Protein AF-A0A2V2VWW9-F1 (afdb_monomer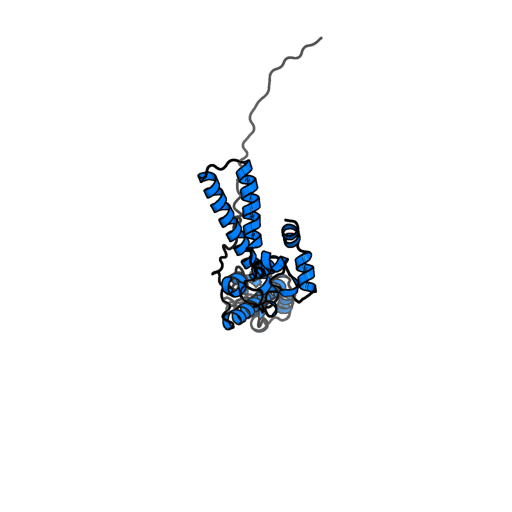_lite)

Radius of gyration: 29.33 Å; chains: 1; bounding box: 92×43×73 Å

Secondary structure (DSSP, 8-state):
------------PPP---------------------TT-BHHHHHHTT-HHHHH-BHHHHHHHHSTTTT--GGGTT-BHHHHHH-HHHH---HHHHHHHHHSHHHHHHHHHHHHHHHHHHHHHHHHHTT--BHHHHHT-SGGGGS-HHHHHHHHHHHHHHHHHHHHHHHHHHHHHHHHTT--HHHHHHHHHHHHHHHHHTSBHHHHHHHHSTTTT--GGGTT-BHHHHHH-HHHH---HHHHHHHHHSHHHHHHHT-

Organism: Trypanosoma cruzi (NCBI:txid5693)

Structure (mmCIF, N/CA/C/O backbone):
data_AF-A0A2V2VWW9-F1
#
_entry.id   AF-A0A2V2VWW9-F1
#
loop_
_atom_site.group_PDB
_atom_site.id
_atom_site.type_symbol
_atom_site.label_atom_id
_atom_site.label_alt_id
_atom_site.label_comp_id
_atom_site.label_asym_id
_atom_site.label_entity_id
_atom_site.label_seq_id
_atom_site.pdbx_PDB_ins_code
_atom_site.Cartn_x
_atom_site.Cartn_y
_atom_site.Cartn_z
_atom_site.occupancy
_atom_site.B_iso_or_equiv
_atom_site.auth_seq_id
_atom_site.auth_comp_id
_atom_site.auth_asym_id
_atom_site.auth_atom_id
_atom_site.pdbx_PDB_model_num
ATOM 1 N N . MET A 1 1 ? 70.673 31.352 38.401 1.00 38.34 1 MET A N 1
ATOM 2 C CA . MET A 1 1 ? 71.051 30.000 38.866 1.00 38.34 1 MET A CA 1
ATOM 3 C C . MET A 1 1 ? 69.748 29.331 39.300 1.00 38.34 1 MET A C 1
ATOM 5 O O . MET A 1 1 ? 69.171 29.788 40.270 1.00 38.34 1 MET A O 1
ATOM 9 N N . LEU A 1 2 ? 69.039 28.557 38.463 1.00 34.66 2 LEU A N 1
ATOM 10 C CA . LEU A 1 2 ? 69.268 27.127 38.158 1.00 34.66 2 LEU A CA 1
ATOM 11 C C . LEU A 1 2 ? 69.692 26.362 39.438 1.00 34.66 2 LEU A C 1
ATOM 13 O O . LEU A 1 2 ? 70.659 26.765 40.066 1.00 34.66 2 LEU A O 1
ATOM 17 N N . HIS A 1 3 ? 69.014 25.311 39.916 1.00 32.72 3 HIS A N 1
ATOM 18 C CA . HIS A 1 3 ? 68.559 24.139 39.167 1.00 32.72 3 HIS A CA 1
ATOM 19 C C . HIS A 1 3 ? 67.335 23.428 39.792 1.00 32.72 3 HIS A C 1
ATOM 21 O O . HIS A 1 3 ? 67.245 23.227 40.999 1.00 32.72 3 HIS A O 1
ATOM 27 N N . ARG A 1 4 ? 66.435 22.992 38.899 1.00 33.03 4 ARG A N 1
ATOM 28 C CA . ARG A 1 4 ? 65.502 21.854 39.025 1.00 33.03 4 ARG A CA 1
ATOM 29 C C . ARG A 1 4 ? 66.279 20.530 39.012 1.00 33.03 4 ARG A C 1
ATOM 31 O O . ARG A 1 4 ? 67.273 20.471 38.296 1.00 33.03 4 ARG A O 1
ATOM 38 N N . THR A 1 5 ? 65.743 19.491 39.668 1.00 33.94 5 THR A N 1
ATOM 39 C CA . THR A 1 5 ? 65.631 18.048 39.279 1.00 33.94 5 THR A CA 1
ATOM 40 C C . THR A 1 5 ? 65.178 17.295 40.550 1.00 33.94 5 THR A C 1
ATOM 42 O O . THR A 1 5 ? 65.807 17.479 41.579 1.00 33.94 5 THR A O 1
ATOM 45 N N . GLY A 1 6 ? 64.116 16.491 40.668 1.00 32.88 6 GLY A N 1
ATOM 46 C CA . GLY A 1 6 ? 63.137 15.924 39.741 1.00 32.88 6 GLY A CA 1
ATOM 47 C C . GLY A 1 6 ? 63.072 14.398 39.921 1.00 32.88 6 GLY A C 1
ATOM 48 O O . GLY A 1 6 ? 63.969 13.758 39.407 1.00 32.88 6 GLY A O 1
ATOM 49 N N . VAL A 1 7 ? 62.048 13.839 40.595 1.00 32.25 7 VAL A N 1
ATOM 50 C CA . VAL A 1 7 ? 61.549 12.431 40.499 1.00 32.25 7 VAL A CA 1
ATOM 51 C C . VAL A 1 7 ? 60.109 12.419 41.067 1.00 32.25 7 VAL A C 1
ATOM 53 O O . VAL A 1 7 ? 59.923 12.723 42.238 1.00 32.25 7 VAL A O 1
ATOM 56 N N . VAL A 1 8 ? 59.055 12.469 40.240 1.00 33.38 8 VAL A N 1
ATOM 57 C CA . VAL A 1 8 ? 58.260 11.380 39.609 1.00 33.38 8 VAL A CA 1
ATOM 58 C C . VAL A 1 8 ? 57.305 10.643 40.569 1.00 33.38 8 VAL A C 1
ATOM 60 O O . VAL A 1 8 ? 57.704 9.973 41.511 1.00 33.38 8 VAL A O 1
ATOM 63 N N . MET A 1 9 ? 56.014 10.804 40.257 1.00 34.56 9 MET A N 1
ATOM 64 C CA . MET A 1 9 ? 54.804 10.317 40.926 1.00 34.56 9 MET A CA 1
ATOM 65 C C . MET A 1 9 ? 54.439 8.873 40.553 1.00 34.56 9 MET A C 1
ATOM 67 O O . MET A 1 9 ? 54.514 8.524 39.378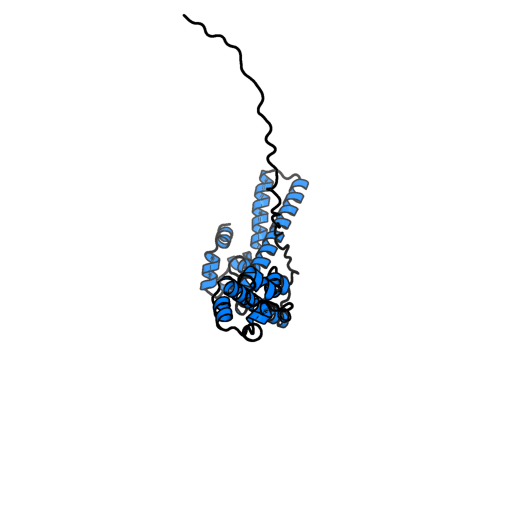 1.00 34.56 9 MET A O 1
ATOM 71 N N . ALA A 1 10 ? 53.878 8.124 41.511 1.00 38.84 10 ALA A N 1
ATOM 72 C CA . ALA A 1 10 ? 52.566 7.455 41.395 1.00 38.84 10 ALA A CA 1
ATOM 73 C C . ALA A 1 10 ? 52.150 6.827 42.744 1.00 38.84 10 ALA A C 1
ATOM 75 O O . ALA A 1 10 ? 52.973 6.186 43.397 1.00 38.84 10 ALA A O 1
ATOM 76 N N . PRO A 1 11 ? 50.859 6.915 43.127 1.00 33.72 11 PRO A N 1
ATOM 77 C CA . PRO A 1 11 ? 50.153 5.656 43.375 1.00 33.72 11 PRO A CA 1
ATOM 78 C C . PRO A 1 11 ? 48.697 5.608 42.864 1.00 33.72 11 PRO A C 1
ATOM 80 O O . PRO A 1 11 ? 47.890 6.502 43.091 1.00 33.72 11 PRO A O 1
ATOM 83 N N . ARG A 1 12 ? 48.407 4.483 42.192 1.00 36.50 12 ARG A N 1
ATOM 84 C CA . ARG A 1 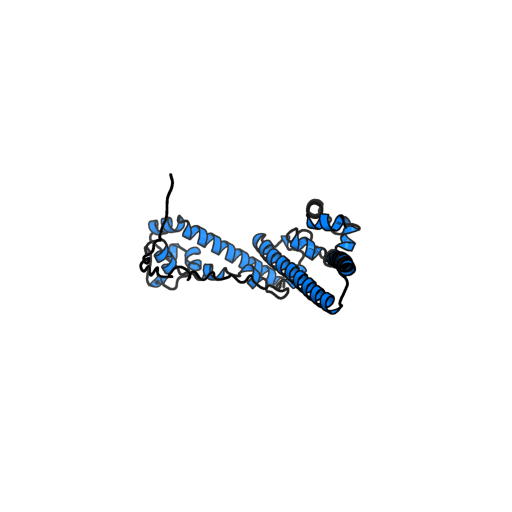12 ? 47.193 3.636 42.202 1.00 36.50 12 ARG A CA 1
ATOM 85 C C . ARG A 1 12 ? 45.815 4.317 42.320 1.00 36.50 12 ARG A C 1
ATOM 87 O O . ARG A 1 12 ? 45.344 4.628 43.408 1.00 36.50 12 ARG A O 1
ATOM 94 N N . ARG A 1 13 ? 45.116 4.390 41.176 1.00 33.81 13 ARG A N 1
ATOM 95 C CA . ARG A 1 13 ? 43.659 4.593 41.078 1.00 33.81 13 ARG A CA 1
ATOM 96 C C . ARG A 1 13 ? 42.909 3.362 41.590 1.00 33.81 13 ARG A C 1
ATOM 98 O O . ARG A 1 13 ? 43.228 2.238 41.209 1.00 33.81 13 ARG A O 1
ATOM 105 N N . GLY A 1 14 ? 41.930 3.628 42.448 1.00 33.31 14 GLY A N 1
ATOM 106 C CA . GLY A 1 14 ? 41.013 2.658 43.025 1.00 33.31 14 GLY A CA 1
ATOM 107 C C . GLY A 1 14 ? 39.952 2.147 42.052 1.00 33.31 14 GLY A C 1
ATOM 108 O O . GLY A 1 14 ? 39.697 2.730 40.998 1.00 33.31 14 GLY A O 1
ATOM 109 N N . SER A 1 15 ? 39.379 1.029 42.488 1.00 43.03 15 SER A N 1
ATOM 110 C CA . SER A 1 15 ? 38.288 0.252 41.912 1.00 43.03 15 SER A CA 1
ATOM 111 C C . SER A 1 15 ? 37.063 1.096 41.553 1.00 43.03 15 SER A C 1
ATOM 113 O O . SER A 1 15 ? 36.637 1.957 42.323 1.00 43.03 15 SER A O 1
ATOM 115 N N . GLY A 1 16 ? 36.494 0.804 40.389 1.00 33.97 16 GLY A N 1
ATOM 116 C CA . GLY A 1 16 ? 35.214 1.315 39.929 1.00 33.97 16 GLY A CA 1
ATOM 117 C C . GLY A 1 16 ? 34.526 0.226 39.122 1.00 33.97 16 GLY A C 1
ATOM 118 O O . GLY A 1 16 ? 34.582 0.251 37.897 1.00 33.97 16 GLY A O 1
ATOM 119 N N . ASP A 1 17 ? 33.905 -0.728 39.817 1.00 42.91 17 ASP A N 1
ATOM 120 C CA . ASP A 1 17 ? 32.961 -1.682 39.230 1.00 42.91 17 ASP A CA 1
ATOM 121 C C . ASP A 1 17 ? 31.685 -0.928 38.825 1.00 42.91 17 ASP A C 1
ATOM 123 O O . ASP A 1 17 ? 30.676 -0.889 39.530 1.00 42.91 17 ASP A O 1
ATOM 127 N N . GLY A 1 18 ? 31.758 -0.258 37.676 1.00 36.06 18 GLY A N 1
ATOM 128 C CA . GLY A 1 18 ? 30.603 0.255 36.957 1.00 36.06 18 GLY A CA 1
ATOM 129 C C . GLY A 1 18 ? 29.949 -0.900 36.216 1.00 36.06 18 GLY A C 1
ATOM 130 O O . GLY A 1 18 ? 30.456 -1.346 35.194 1.00 36.06 18 GLY A O 1
ATOM 131 N N . SER A 1 19 ? 28.843 -1.400 36.760 1.00 44.91 19 SER A N 1
ATOM 132 C CA . SER A 1 19 ? 28.005 -2.421 36.132 1.00 44.91 19 SER A CA 1
ATOM 133 C C . SER A 1 19 ? 27.630 -2.031 34.697 1.00 44.91 19 SER A C 1
ATOM 135 O O . SER A 1 19 ? 26.857 -1.096 34.482 1.00 44.91 19 SER A O 1
ATOM 137 N N . ASP A 1 20 ? 28.129 -2.799 33.726 1.00 38.69 20 ASP A N 1
ATOM 138 C CA . ASP A 1 20 ? 27.683 -2.816 32.331 1.00 38.69 20 ASP A CA 1
ATOM 139 C C . ASP A 1 20 ? 26.248 -3.368 32.248 1.00 38.69 20 ASP A C 1
ATOM 141 O O . ASP A 1 20 ? 25.993 -4.521 31.899 1.00 38.69 20 ASP A O 1
ATOM 145 N N . ALA A 1 21 ? 25.275 -2.532 32.605 1.00 35.66 21 ALA A N 1
ATOM 146 C CA . ALA A 1 21 ? 23.846 -2.843 32.551 1.00 35.66 21 ALA A CA 1
ATOM 147 C C . ALA A 1 21 ? 23.097 -1.962 31.533 1.00 35.66 21 ALA A C 1
ATOM 149 O O . ALA A 1 21 ? 21.908 -1.695 31.692 1.00 35.66 21 ALA A O 1
ATOM 150 N N . ALA A 1 22 ? 23.778 -1.497 30.480 1.00 36.72 22 ALA A N 1
ATOM 151 C CA . ALA A 1 22 ? 23.228 -0.525 29.531 1.00 36.72 22 ALA A CA 1
ATOM 152 C C . ALA A 1 22 ? 23.359 -0.913 28.045 1.00 36.72 22 ALA A C 1
ATOM 154 O O . ALA A 1 22 ? 23.390 -0.031 27.194 1.00 36.72 22 ALA A O 1
ATOM 155 N N . THR A 1 23 ? 23.362 -2.207 27.695 1.00 37.47 23 THR A N 1
ATOM 156 C CA . THR A 1 23 ? 23.385 -2.615 26.267 1.00 37.47 23 THR A CA 1
ATOM 157 C C . THR A 1 23 ? 22.488 -3.815 25.949 1.00 37.47 23 THR A C 1
ATOM 159 O O . THR A 1 23 ? 22.824 -4.672 25.140 1.00 37.47 23 THR A O 1
ATOM 162 N N . ARG A 1 24 ? 21.305 -3.892 26.576 1.00 36.00 24 ARG A N 1
ATOM 163 C CA . ARG A 1 24 ? 20.254 -4.868 26.214 1.00 36.00 24 ARG A CA 1
ATOM 164 C C . ARG A 1 24 ? 18.948 -4.223 25.745 1.00 36.00 24 ARG A C 1
ATOM 166 O O . ARG A 1 24 ? 17.878 -4.795 25.919 1.00 36.00 24 ARG A O 1
ATOM 173 N N . ARG A 1 25 ? 19.009 -3.060 25.089 1.00 38.06 25 ARG A N 1
ATOM 174 C CA . ARG A 1 25 ? 17.978 -2.744 24.089 1.00 38.06 25 ARG A CA 1
ATOM 175 C C . ARG A 1 25 ? 18.407 -3.430 22.812 1.00 38.06 25 ARG A C 1
ATOM 177 O O . ARG A 1 25 ? 19.179 -2.873 22.041 1.00 38.06 25 ARG A O 1
ATOM 184 N N . GLY A 1 26 ? 17.944 -4.667 22.648 1.00 37.09 26 GLY A N 1
ATOM 185 C CA . GLY A 1 26 ? 17.906 -5.298 21.343 1.00 37.09 26 GLY A CA 1
ATOM 186 C C . GLY A 1 26 ? 17.177 -4.341 20.415 1.00 37.09 26 GLY A C 1
ATOM 187 O O . GLY A 1 26 ? 15.961 -4.187 20.496 1.00 37.09 26 GLY A O 1
ATOM 188 N N . VAL A 1 27 ? 17.948 -3.633 19.596 1.00 41.12 27 VAL A N 1
ATOM 189 C CA . VAL A 1 27 ? 17.457 -3.118 18.334 1.00 41.12 27 VAL A CA 1
ATOM 190 C C . VAL A 1 27 ? 17.006 -4.376 17.617 1.00 41.12 27 VAL A C 1
ATOM 192 O O . VAL A 1 27 ? 17.824 -5.174 17.165 1.00 41.12 27 VAL A O 1
ATOM 195 N N . GLU A 1 28 ? 15.700 -4.618 17.637 1.00 37.09 28 GLU A N 1
ATOM 196 C CA . GLU A 1 28 ? 15.047 -5.462 16.657 1.00 37.09 28 GLU A CA 1
ATOM 197 C C . GLU A 1 28 ? 15.379 -4.784 15.327 1.00 37.09 28 GLU A C 1
ATOM 199 O O . GLU A 1 28 ? 14.702 -3.848 14.899 1.00 37.09 28 GLU A O 1
ATOM 204 N N . GLU A 1 29 ? 16.538 -5.149 14.762 1.00 37.78 29 GLU A N 1
ATOM 205 C CA . GLU A 1 29 ? 16.905 -4.854 13.391 1.00 37.78 29 GLU A CA 1
ATOM 206 C C . GLU A 1 29 ? 15.719 -5.355 12.592 1.00 37.78 29 GLU A C 1
ATOM 208 O O . GLU A 1 29 ? 15.530 -6.557 12.388 1.00 37.78 29 GLU A O 1
ATOM 213 N N . THR A 1 30 ? 14.852 -4.420 12.226 1.00 44.03 30 THR A N 1
ATOM 214 C CA . THR A 1 30 ? 13.709 -4.657 11.371 1.00 44.03 30 THR A CA 1
ATOM 215 C C . THR A 1 30 ? 14.331 -4.972 10.028 1.00 44.03 30 THR A C 1
ATOM 217 O O . THR A 1 30 ? 14.537 -4.085 9.203 1.00 44.03 30 THR A O 1
ATOM 220 N N . ARG A 1 31 ? 14.733 -6.238 9.843 1.00 55.44 31 ARG A N 1
ATOM 221 C CA . ARG A 1 31 ? 15.208 -6.769 8.572 1.00 55.44 31 ARG A CA 1
ATOM 222 C C . ARG A 1 31 ? 14.182 -6.312 7.557 1.00 55.44 31 ARG A C 1
ATOM 224 O O . ARG A 1 31 ? 13.012 -6.709 7.639 1.00 55.44 31 ARG A O 1
ATOM 231 N N . GLN A 1 32 ? 14.594 -5.399 6.678 1.00 59.09 32 GLN A N 1
ATOM 232 C CA . GLN A 1 32 ? 13.687 -4.900 5.665 1.00 59.09 32 GLN A CA 1
ATOM 233 C C . GLN A 1 32 ? 13.111 -6.118 4.934 1.00 59.09 32 GLN A C 1
ATOM 235 O O . GLN A 1 32 ? 13.851 -7.070 4.666 1.00 59.09 32 GLN A O 1
ATOM 240 N N . PRO A 1 33 ? 11.790 -6.149 4.700 1.00 64.81 33 PRO A N 1
ATOM 241 C CA . PRO A 1 33 ? 11.173 -7.231 3.956 1.00 64.81 33 PRO A CA 1
ATOM 242 C C . PRO A 1 33 ? 11.960 -7.497 2.670 1.00 64.81 33 PRO A C 1
ATOM 244 O O . PRO A 1 33 ? 12.124 -6.590 1.857 1.00 64.81 33 PRO A O 1
ATOM 247 N N . GLN A 1 34 ? 12.416 -8.732 2.470 1.00 82.12 34 GLN A N 1
ATOM 248 C CA . GLN A 1 34 ? 12.945 -9.154 1.177 1.00 82.12 34 GLN A CA 1
ATOM 249 C C . GLN A 1 34 ? 11.768 -9.453 0.252 1.00 82.12 34 GLN A C 1
ATOM 251 O O . GLN A 1 34 ? 11.404 -10.607 0.037 1.00 82.12 34 GLN A O 1
ATOM 256 N N . TRP A 1 35 ? 11.132 -8.397 -0.250 1.00 91.81 35 TRP A N 1
ATOM 257 C CA . TRP A 1 35 ? 10.106 -8.548 -1.268 1.00 91.81 35 TRP A CA 1
ATOM 258 C C . TRP A 1 35 ? 10.728 -9.085 -2.563 1.00 91.81 35 TRP A C 1
ATOM 260 O O . TRP A 1 35 ? 11.846 -8.736 -2.944 1.00 91.81 35 TRP A O 1
ATOM 270 N N . THR A 1 36 ? 9.975 -9.932 -3.245 1.00 92.62 36 THR A N 1
ATOM 271 C CA . THR A 1 36 ? 10.197 -10.409 -4.614 1.00 92.62 36 THR A CA 1
ATOM 272 C C . THR A 1 36 ? 8.947 -10.157 -5.456 1.00 92.62 36 THR A C 1
ATOM 274 O O . THR A 1 36 ? 7.887 -9.855 -4.905 1.00 92.62 36 THR A O 1
ATOM 277 N N . LEU A 1 37 ? 9.022 -10.322 -6.778 1.00 91.69 37 LEU A N 1
ATOM 278 C CA . LEU A 1 37 ? 7.846 -10.198 -7.651 1.00 91.69 37 LEU A CA 1
ATOM 279 C C . LEU A 1 37 ? 6.713 -11.187 -7.304 1.00 91.69 37 LEU A C 1
ATOM 281 O O . LEU A 1 37 ? 5.556 -10.900 -7.590 1.00 91.69 37 LEU A O 1
ATOM 285 N N . GLU A 1 38 ? 7.022 -12.295 -6.631 1.00 94.31 38 GLU A N 1
ATOM 286 C CA . GLU A 1 38 ? 6.037 -13.287 -6.174 1.00 94.31 38 GLU A CA 1
ATOM 287 C C . GLU A 1 38 ? 5.444 -12.951 -4.792 1.00 94.31 38 GLU A C 1
ATOM 289 O O . GLU A 1 38 ? 4.597 -13.681 -4.281 1.00 94.31 38 GLU A O 1
ATOM 294 N N . SER A 1 39 ? 5.872 -11.848 -4.160 1.00 95.12 39 SER A N 1
ATOM 295 C CA . SER A 1 39 ? 5.309 -11.432 -2.867 1.00 95.12 39 SER A CA 1
ATOM 296 C C . SER A 1 39 ? 3.843 -11.095 -3.026 1.00 95.12 39 SER A C 1
ATOM 298 O O . SER A 1 39 ? 3.456 -10.382 -3.960 1.00 95.12 39 SER A O 1
ATOM 300 N N . ARG A 1 40 ? 3.042 -11.560 -2.074 1.00 95.88 40 ARG A N 1
ATOM 301 C CA . ARG A 1 40 ? 1.608 -11.336 -2.090 1.00 95.88 40 ARG A CA 1
ATOM 302 C C . ARG A 1 40 ? 1.265 -9.929 -1.611 1.00 95.88 40 ARG A C 1
ATOM 304 O O . ARG A 1 40 ? 1.881 -9.395 -0.689 1.00 95.88 40 ARG A O 1
ATOM 311 N N . LEU A 1 41 ? 0.259 -9.321 -2.230 1.00 95.44 41 LEU A N 1
ATOM 312 C CA . LEU A 1 41 ? -0.150 -7.954 -1.917 1.00 95.44 41 LEU A CA 1
ATOM 313 C C . LEU A 1 41 ? -0.801 -7.836 -0.535 1.00 95.44 41 LEU A C 1
ATOM 315 O O . LEU A 1 41 ? -0.656 -6.800 0.103 1.00 95.44 41 LEU A O 1
ATOM 319 N N . ASP A 1 42 ? -1.484 -8.877 -0.045 1.00 93.75 42 ASP A N 1
ATOM 320 C CA . ASP A 1 42 ? -1.998 -8.916 1.333 1.00 93.75 42 ASP A CA 1
ATOM 321 C C . ASP A 1 42 ? -0.860 -8.833 2.355 1.00 93.75 42 ASP A C 1
ATOM 323 O O . ASP A 1 42 ? -0.921 -8.021 3.276 1.00 93.75 42 ASP A O 1
ATOM 327 N N . GLU A 1 43 ? 0.218 -9.584 2.145 1.00 93.19 43 GLU A N 1
ATOM 328 C CA . GLU A 1 43 ? 1.413 -9.498 2.985 1.00 93.19 43 GLU A CA 1
ATOM 329 C C . GLU A 1 43 ? 2.063 -8.114 2.907 1.00 93.19 43 GLU A C 1
ATOM 331 O O . GLU A 1 43 ? 2.381 -7.531 3.941 1.00 93.19 43 GLU A O 1
ATOM 336 N N . VAL A 1 44 ? 2.223 -7.548 1.706 1.00 94.12 44 VAL A N 1
ATOM 337 C CA . VAL A 1 44 ? 2.815 -6.210 1.524 1.00 94.12 44 VAL A CA 1
ATOM 338 C C . VAL A 1 44 ? 2.013 -5.128 2.253 1.00 94.12 44 VAL A C 1
ATOM 340 O O . VAL A 1 44 ? 2.603 -4.286 2.930 1.00 94.12 44 VAL A O 1
ATOM 343 N N . LEU A 1 45 ? 0.684 -5.152 2.131 1.00 94.31 45 LEU A N 1
ATOM 344 C CA . LEU A 1 45 ? -0.206 -4.139 2.705 1.00 94.31 45 LEU A CA 1
ATOM 345 C C . LEU A 1 45 ? -0.374 -4.278 4.224 1.00 94.31 45 LEU A C 1
ATOM 347 O O . LEU A 1 45 ? -0.496 -3.279 4.937 1.00 94.31 45 LEU A O 1
ATOM 351 N N . LEU A 1 46 ? -0.402 -5.510 4.734 1.00 91.25 46 LEU A N 1
ATOM 352 C CA . LEU A 1 46 ? -0.734 -5.787 6.134 1.00 91.25 46 LEU A CA 1
ATOM 353 C C . LEU A 1 46 ? 0.500 -6.041 7.009 1.00 91.25 46 LEU A C 1
ATOM 355 O O . LEU A 1 46 ? 0.369 -6.169 8.232 1.00 91.25 46 LEU A O 1
ATOM 359 N N . LYS A 1 47 ? 1.706 -6.063 6.425 1.00 88.25 47 LYS A N 1
ATOM 360 C CA . LYS A 1 47 ? 2.945 -6.305 7.168 1.00 88.25 47 LYS A CA 1
ATOM 361 C C . LYS A 1 47 ? 3.097 -5.354 8.352 1.00 88.25 47 LYS A C 1
ATOM 363 O O . LYS A 1 47 ? 3.038 -4.133 8.222 1.00 88.25 47 LYS A O 1
ATOM 368 N N . GLY A 1 48 ? 3.350 -5.937 9.523 1.00 83.12 48 GLY A N 1
ATOM 369 C CA . GLY A 1 48 ? 3.577 -5.197 10.765 1.00 83.12 48 GLY A CA 1
ATOM 370 C C . GLY A 1 48 ? 2.316 -4.586 11.382 1.00 83.12 48 GLY A C 1
ATOM 371 O O . GLY A 1 48 ? 2.419 -3.945 12.426 1.00 83.12 48 GLY A O 1
ATOM 372 N N . LYS A 1 49 ? 1.130 -4.793 10.789 1.00 82.06 49 LYS A N 1
ATOM 373 C CA . LYS A 1 49 ? -0.144 -4.284 11.323 1.00 82.06 49 LYS A CA 1
ATOM 374 C C . LYS A 1 49 ? -0.890 -5.285 12.216 1.00 82.06 49 LYS A C 1
ATOM 376 O O . LYS A 1 49 ? -1.826 -4.894 12.901 1.00 82.06 49 LYS A O 1
ATOM 381 N N . GLU A 1 50 ? -0.423 -6.528 12.316 1.00 72.94 50 GLU A N 1
ATOM 382 C CA . GLU A 1 50 ? -1.007 -7.591 13.161 1.00 72.94 50 GLU A CA 1
ATOM 383 C C . GLU A 1 50 ? -1.082 -7.220 14.652 1.00 72.94 50 GLU A C 1
ATOM 385 O O . GLU A 1 50 ? -2.024 -7.584 15.353 1.00 72.94 50 GLU A O 1
ATOM 390 N N . ARG A 1 51 ? -0.111 -6.446 15.159 1.00 72.75 51 ARG A N 1
ATOM 391 C CA . ARG A 1 51 ? -0.117 -6.007 16.566 1.00 72.75 51 ARG A CA 1
ATOM 392 C C . ARG A 1 51 ? -1.270 -5.049 16.879 1.00 72.75 51 ARG A C 1
ATOM 394 O O . ARG A 1 51 ? -1.716 -5.008 18.020 1.00 72.75 51 ARG A O 1
ATOM 401 N N . ILE A 1 52 ? -1.761 -4.305 15.883 1.00 72.75 52 ILE A N 1
ATOM 402 C CA . ILE A 1 52 ? -2.873 -3.358 16.052 1.00 72.75 52 ILE A CA 1
ATOM 403 C C . ILE A 1 52 ? -4.170 -4.125 16.333 1.00 72.75 52 ILE A C 1
ATOM 405 O O . ILE A 1 52 ? -4.915 -3.762 17.237 1.00 72.75 52 ILE A O 1
ATOM 409 N N . THR A 1 53 ? -4.417 -5.219 15.608 1.00 69.75 53 THR A N 1
ATOM 410 C CA . THR A 1 53 ? -5.648 -6.013 15.750 1.00 69.75 53 THR A CA 1
ATOM 411 C C . THR A 1 53 ? -5.665 -6.911 16.984 1.00 69.75 53 THR A C 1
ATOM 413 O O . THR A 1 53 ? -6.743 -7.334 17.396 1.00 69.75 53 THR A O 1
ATOM 416 N N . ASN A 1 54 ? -4.496 -7.209 17.561 1.00 82.81 54 ASN A N 1
ATOM 417 C CA . ASN A 1 54 ? -4.342 -8.220 18.612 1.00 82.81 54 ASN A CA 1
ATOM 418 C C . ASN A 1 54 ? -4.187 -7.642 20.029 1.00 82.81 54 ASN A C 1
ATOM 420 O O . ASN A 1 54 ? -4.105 -8.411 20.984 1.00 82.81 54 ASN A O 1
ATOM 424 N N . MET A 1 55 ? -4.148 -6.315 20.193 1.00 89.44 55 MET A N 1
ATOM 425 C CA . MET A 1 55 ? -4.137 -5.687 21.520 1.00 89.44 55 MET A CA 1
ATOM 426 C C . MET A 1 55 ? -5.454 -5.975 22.252 1.00 89.44 55 MET A C 1
ATOM 428 O O . MET A 1 55 ? -6.519 -5.779 21.667 1.00 89.44 55 MET A O 1
ATOM 432 N N . ARG A 1 56 ? -5.404 -6.414 23.515 1.00 93.50 56 ARG A N 1
ATOM 433 C CA . ARG A 1 56 ? -6.604 -6.632 24.341 1.00 93.50 56 ARG A CA 1
ATOM 434 C C . ARG A 1 56 ? -7.089 -5.331 24.978 1.00 93.50 56 ARG A C 1
ATOM 436 O O . ARG A 1 56 ? -6.280 -4.468 25.321 1.00 93.50 56 ARG A O 1
ATOM 443 N N . LEU A 1 57 ? -8.401 -5.214 25.177 1.00 94.44 57 LEU A N 1
ATOM 444 C CA . LEU A 1 57 ? -9.025 -4.070 25.845 1.00 94.44 57 LEU A CA 1
ATOM 445 C C . LEU A 1 57 ? -8.480 -3.897 27.266 1.00 94.44 57 LEU A C 1
ATOM 447 O O . LEU A 1 57 ? -8.011 -2.818 27.620 1.00 94.44 57 LEU A O 1
ATOM 451 N N . ASN A 1 58 ? -8.460 -4.969 28.059 1.00 95.00 58 ASN A N 1
ATOM 452 C CA . ASN A 1 58 ? -7.963 -4.902 29.433 1.00 95.00 58 ASN A CA 1
ATOM 453 C C . ASN A 1 58 ? -6.479 -4.507 29.505 1.00 95.00 58 ASN A C 1
ATOM 455 O O . ASN A 1 58 ? -6.099 -3.745 30.393 1.00 95.00 58 ASN A O 1
ATOM 459 N N . ASP A 1 59 ? -5.650 -4.943 28.554 1.00 94.25 59 ASP A N 1
ATOM 460 C CA . ASP A 1 59 ? -4.247 -4.516 28.481 1.00 94.25 59 ASP A CA 1
ATOM 461 C C . ASP A 1 59 ? -4.146 -3.014 28.193 1.00 94.25 59 ASP A C 1
ATOM 463 O O . ASP A 1 59 ? -3.369 -2.301 28.827 1.00 94.25 59 ASP A O 1
ATOM 467 N N . PHE A 1 60 ? -4.960 -2.502 27.268 1.00 93.88 60 PHE A N 1
ATOM 468 C CA . PHE A 1 60 ? -5.035 -1.072 26.975 1.00 93.88 60 PHE A CA 1
ATOM 469 C C . PHE A 1 60 ? -5.467 -0.259 28.209 1.00 93.88 60 PHE A C 1
ATOM 471 O O . PHE A 1 60 ? -4.809 0.718 28.568 1.00 93.88 60 PHE A O 1
ATOM 478 N N . LEU A 1 61 ? -6.515 -0.686 28.915 1.00 95.19 61 LEU A N 1
ATOM 479 C CA . LEU A 1 61 ? -7.015 0.006 30.108 1.00 95.19 61 LEU A CA 1
ATOM 480 C C . LEU A 1 61 ? -5.999 0.002 31.259 1.00 95.19 61 LEU A C 1
ATOM 482 O O . LEU A 1 61 ? -5.809 1.023 31.920 1.00 95.19 61 LEU A O 1
ATOM 486 N N . ARG A 1 62 ? -5.287 -1.111 31.472 1.00 95.31 62 ARG A N 1
ATOM 487 C CA . ARG A 1 62 ? -4.197 -1.187 32.461 1.00 95.31 62 ARG A CA 1
ATOM 488 C C . ARG A 1 62 ? -3.041 -0.248 32.119 1.00 95.31 62 ARG A C 1
ATOM 490 O O . ARG A 1 62 ? -2.491 0.372 33.020 1.00 95.31 62 ARG A O 1
ATOM 497 N N . ASN A 1 63 ? -2.698 -0.127 30.838 1.00 94.50 63 ASN A N 1
ATOM 498 C CA . ASN A 1 63 ? -1.558 0.674 30.390 1.00 94.50 63 ASN A CA 1
ATOM 499 C C . ASN A 1 63 ? -1.839 2.184 30.332 1.00 94.50 63 ASN A C 1
ATOM 501 O O . ASN A 1 63 ? -0.916 2.968 30.533 1.00 94.50 63 ASN A O 1
ATOM 505 N N . TYR A 1 64 ? -3.074 2.597 30.028 1.00 94.31 64 TYR A N 1
ATOM 506 C CA . TYR A 1 64 ? -3.402 4.006 29.756 1.00 94.31 64 TYR A CA 1
ATOM 507 C C . TYR A 1 64 ? -4.414 4.627 30.727 1.00 94.31 64 TYR A C 1
ATOM 509 O O . TYR A 1 64 ? -4.561 5.847 30.744 1.00 94.31 64 TYR A O 1
ATOM 517 N N . PHE A 1 65 ? -5.114 3.818 31.528 1.00 95.00 65 PHE A N 1
ATOM 518 C CA . PHE A 1 65 ? -6.201 4.273 32.404 1.00 95.00 65 PHE A CA 1
ATOM 519 C C . PHE A 1 65 ? -6.091 3.736 33.836 1.00 95.00 65 PHE A C 1
ATOM 521 O O . PHE A 1 65 ? -7.091 3.718 34.553 1.00 95.00 65 PHE A O 1
ATOM 528 N N . ASP A 1 66 ? -4.900 3.309 34.262 1.00 94.12 66 ASP A N 1
ATOM 529 C CA . ASP A 1 66 ? -4.629 2.766 35.605 1.00 94.12 66 ASP A CA 1
ATOM 530 C C . ASP A 1 66 ? -5.517 1.560 35.965 1.00 94.12 66 ASP A C 1
ATOM 532 O O . ASP A 1 66 ? -5.824 1.305 37.128 1.00 94.12 66 ASP A O 1
ATOM 536 N N . GLY A 1 67 ? -5.982 0.826 34.951 1.00 92.25 67 GLY A N 1
ATOM 537 C CA . GLY A 1 67 ? -6.905 -0.291 35.123 1.00 92.25 67 GLY A CA 1
ATOM 538 C C . GLY A 1 67 ? -8.364 0.109 35.363 1.00 92.25 67 GLY A C 1
ATOM 539 O O . GLY A 1 67 ? -9.190 -0.769 35.604 1.00 92.25 67 GLY A O 1
ATOM 540 N N . ARG A 1 68 ? -8.724 1.397 35.269 1.00 92.62 68 ARG A N 1
ATOM 541 C CA . ARG A 1 68 ? -10.136 1.813 35.290 1.00 92.62 68 ARG A CA 1
ATOM 542 C C . ARG A 1 68 ? -10.895 1.185 34.119 1.00 92.62 68 ARG A C 1
ATOM 544 O O . ARG A 1 68 ? -10.431 1.239 32.983 1.00 92.62 68 ARG A O 1
ATOM 551 N N . GLY A 1 69 ? -12.065 0.616 34.412 1.00 90.81 69 GLY A N 1
ATOM 552 C CA . GLY A 1 69 ? -12.916 -0.080 33.437 1.00 90.81 69 GLY A CA 1
ATOM 553 C C . GLY A 1 69 ? -12.470 -1.501 33.088 1.00 90.81 69 GLY A C 1
ATOM 554 O O . GLY A 1 69 ? -13.049 -2.107 32.196 1.00 90.81 69 GLY A O 1
ATOM 555 N N . VAL A 1 70 ? -11.430 -2.032 33.742 1.00 94.06 70 VAL A N 1
ATOM 556 C CA . VAL A 1 70 ? -11.028 -3.433 33.562 1.00 94.06 70 VAL A CA 1
ATOM 557 C C . VAL A 1 70 ? -12.063 -4.341 34.211 1.00 94.06 70 VAL A C 1
ATOM 559 O O . VAL A 1 70 ? -12.309 -4.245 35.412 1.00 94.06 70 VAL A O 1
ATOM 562 N N . GLU A 1 71 ? -12.600 -5.269 33.428 1.00 92.12 71 GLU A N 1
ATOM 563 C CA . GLU A 1 71 ? -13.592 -6.243 33.881 1.00 92.12 71 GLU A CA 1
ATOM 564 C C . GLU A 1 71 ? -13.191 -7.654 33.441 1.00 92.12 71 GLU A C 1
ATOM 566 O O . GLU A 1 71 ? -12.606 -7.844 32.372 1.00 92.12 71 GLU A O 1
ATOM 571 N N . GLU A 1 72 ? -13.484 -8.655 34.274 1.00 90.94 72 GLU A N 1
ATOM 572 C CA . GLU A 1 72 ? -13.098 -10.056 34.042 1.00 90.94 72 GLU A CA 1
ATOM 573 C C . GLU A 1 72 ? -13.711 -10.611 32.750 1.00 90.94 72 GLU A C 1
ATOM 575 O O . GLU A 1 72 ? -13.026 -11.241 31.949 1.00 90.94 72 GLU A O 1
ATOM 580 N N . PHE A 1 73 ? -14.973 -10.283 32.464 1.00 88.56 73 PHE A N 1
ATOM 581 C CA . PHE A 1 73 ? -15.637 -10.732 31.238 1.00 88.56 73 PHE A CA 1
ATOM 582 C C . PHE A 1 73 ? -15.056 -10.105 29.956 1.00 88.56 73 PHE A C 1
ATOM 584 O O . PHE A 1 73 ? -15.244 -10.653 28.871 1.00 88.56 73 PHE A O 1
ATOM 591 N N . ASN A 1 74 ? -14.295 -9.009 30.073 1.00 90.69 74 ASN A N 1
ATOM 592 C CA . ASN A 1 74 ? -13.600 -8.352 28.962 1.00 90.69 74 ASN A CA 1
ATOM 593 C C . ASN A 1 74 ? -12.179 -8.901 28.724 1.00 90.69 74 ASN A C 1
ATOM 595 O O . ASN A 1 74 ? -11.441 -8.377 27.888 1.00 90.69 74 ASN A O 1
ATOM 599 N N . GLU A 1 75 ? -11.761 -9.959 29.430 1.00 88.50 75 GLU A N 1
ATOM 600 C CA . GLU A 1 75 ? -10.389 -10.485 29.364 1.00 88.50 75 GLU A CA 1
ATOM 601 C C . GLU A 1 75 ? -9.955 -10.916 27.954 1.00 88.50 75 GLU A C 1
ATOM 603 O O . GLU A 1 75 ? -8.788 -10.754 27.583 1.00 88.50 75 GLU A O 1
ATOM 608 N N . ASN A 1 76 ? -10.896 -11.411 27.148 1.00 90.38 76 ASN A N 1
ATOM 609 C CA . ASN A 1 76 ? -10.643 -11.856 25.776 1.00 90.38 76 ASN A CA 1
ATOM 610 C C . ASN A 1 76 ? -11.062 -10.836 24.710 1.00 90.38 76 ASN A C 1
ATOM 612 O O . ASN A 1 76 ? -10.926 -11.120 23.522 1.00 90.38 76 ASN A O 1
ATOM 616 N N . VAL A 1 77 ? -11.547 -9.660 25.114 1.00 92.88 77 VAL A N 1
ATOM 617 C CA . VAL A 1 77 ? -11.994 -8.626 24.179 1.00 92.88 77 VAL A CA 1
ATOM 618 C C . VAL A 1 77 ? -10.783 -7.955 23.552 1.00 92.88 77 VAL A C 1
ATOM 620 O O . VAL A 1 77 ? -9.900 -7.430 24.240 1.00 92.88 77 VAL A O 1
ATOM 623 N N . TYR A 1 78 ? -10.749 -7.937 22.224 1.00 92.06 78 TYR A N 1
ATOM 624 C CA . TYR A 1 78 ? -9.714 -7.231 21.479 1.00 92.06 78 TYR A CA 1
ATOM 625 C C . TYR A 1 78 ? -10.091 -5.766 21.264 1.00 92.06 78 TYR A C 1
ATOM 627 O O . TYR A 1 78 ? -11.256 -5.418 21.081 1.00 92.06 78 TYR A O 1
ATOM 635 N N . MET A 1 79 ? -9.091 -4.889 21.174 1.00 91.44 79 MET A N 1
ATOM 636 C CA . MET A 1 79 ? -9.300 -3.466 20.900 1.00 91.44 79 MET A CA 1
ATOM 637 C C . MET A 1 79 ? -10.089 -3.233 19.610 1.00 91.44 79 MET A C 1
ATOM 639 O O . MET A 1 79 ? -10.871 -2.295 19.548 1.00 91.44 79 MET A O 1
ATOM 643 N N . LYS A 1 80 ? -9.950 -4.093 18.593 1.00 88.50 80 LYS A N 1
ATOM 644 C CA . LYS A 1 80 ? -10.742 -4.000 17.354 1.00 88.50 80 LYS A CA 1
ATOM 645 C C . LYS A 1 80 ? -12.257 -4.155 17.587 1.00 88.50 80 LYS A C 1
ATOM 647 O O . LYS A 1 80 ? -13.042 -3.498 16.908 1.00 88.50 80 LYS A O 1
ATOM 652 N N . GLU A 1 81 ? -12.660 -5.002 18.534 1.00 90.81 81 GLU A N 1
ATOM 653 C CA . GLU A 1 81 ? -14.065 -5.239 18.894 1.00 90.81 81 GLU A CA 1
ATOM 654 C C . GLU A 1 81 ? -14.583 -4.054 19.707 1.00 90.81 81 GLU A C 1
ATOM 656 O O . GLU A 1 81 ? -15.591 -3.446 19.346 1.00 90.81 81 GLU A O 1
ATOM 661 N N . PHE A 1 82 ? -13.805 -3.629 20.707 1.00 92.50 82 PHE A N 1
ATOM 662 C CA . PHE A 1 82 ? -14.108 -2.437 21.493 1.00 92.50 82 PHE A CA 1
ATOM 663 C C . PHE A 1 82 ? -14.252 -1.178 20.631 1.00 92.50 82 PHE A C 1
ATOM 665 O O . PHE A 1 82 ? -15.176 -0.401 20.827 1.00 92.50 82 PHE A O 1
ATOM 672 N N . LEU A 1 83 ? -13.368 -0.961 19.655 1.00 91.19 83 LEU A N 1
ATOM 673 C CA . LEU A 1 83 ? -13.426 0.198 18.759 1.00 91.19 83 LEU A CA 1
ATOM 674 C C . LEU A 1 83 ? -14.686 0.215 17.883 1.00 91.19 83 LEU A C 1
ATOM 676 O O . LEU A 1 83 ? -15.129 1.298 17.501 1.00 91.19 83 LEU A O 1
ATOM 680 N N . SER A 1 84 ? -15.250 -0.958 17.586 1.00 89.62 84 SER A N 1
ATOM 681 C CA . SER A 1 84 ? -16.461 -1.095 16.773 1.00 89.62 84 SER A CA 1
ATOM 682 C C . SER A 1 84 ? -17.719 -0.775 17.584 1.00 89.62 84 SER A C 1
ATOM 684 O O . SER A 1 84 ? -18.564 -0.014 17.115 1.00 89.62 84 SER A O 1
ATOM 686 N N . SER A 1 85 ? -17.793 -1.270 18.825 1.00 91.81 85 SER A N 1
ATOM 687 C CA . SER A 1 85 ? -18.940 -1.066 19.721 1.00 91.81 85 SER A CA 1
ATOM 688 C C . SER A 1 85 ? -18.515 -0.729 21.162 1.00 91.81 85 SER A C 1
ATOM 690 O O . SER A 1 85 ? -18.741 -1.524 22.071 1.00 91.81 85 SER A O 1
ATOM 692 N N . PRO A 1 86 ? -17.941 0.460 21.444 1.00 92.62 86 PRO A N 1
ATOM 693 C CA . PRO A 1 86 ? -17.372 0.750 22.768 1.00 92.62 86 PRO A CA 1
ATOM 694 C C . PRO A 1 86 ? -18.385 0.664 23.918 1.00 92.62 86 PRO A C 1
ATOM 696 O O . PRO A 1 86 ? -18.039 0.288 25.035 1.00 92.62 86 PRO A O 1
ATOM 699 N N . ASN A 1 87 ? -19.640 1.010 23.627 1.00 93.25 87 ASN A N 1
ATOM 700 C CA . ASN A 1 87 ? -20.724 1.058 24.604 1.00 93.25 87 ASN A CA 1
ATOM 701 C C . ASN A 1 87 ? -21.177 -0.346 25.061 1.00 93.25 87 ASN A C 1
ATOM 703 O O . ASN A 1 87 ? -21.853 -0.452 26.077 1.00 93.25 87 ASN A O 1
ATOM 707 N N . GLU A 1 88 ? -20.831 -1.412 24.327 1.00 93.75 88 GLU A N 1
ATOM 708 C CA . GLU A 1 88 ? -21.139 -2.796 24.727 1.00 93.75 88 GLU A CA 1
ATOM 709 C C . GLU A 1 88 ? -20.221 -3.288 25.856 1.00 93.75 88 GLU A C 1
ATOM 711 O O . GLU A 1 88 ? -20.598 -4.186 26.602 1.00 93.75 88 GLU A O 1
ATOM 716 N N . PHE A 1 89 ? -19.039 -2.679 26.002 1.00 93.69 89 PHE A N 1
ATOM 717 C CA . PHE A 1 89 ? -18.005 -3.123 26.940 1.00 93.69 89 PHE A CA 1
ATOM 718 C C . PHE A 1 89 ? -17.802 -2.172 28.119 1.00 93.69 89 PHE A C 1
ATOM 720 O O . PHE A 1 89 ? -17.384 -2.615 29.180 1.00 93.69 89 PHE A O 1
ATOM 727 N N . ILE A 1 90 ? -18.058 -0.870 27.945 1.00 93.00 90 ILE A N 1
ATOM 728 C CA . ILE A 1 90 ? -17.935 0.133 29.012 1.00 93.00 90 ILE A CA 1
ATOM 729 C C . ILE A 1 90 ? -19.236 0.927 29.082 1.00 93.00 90 ILE A C 1
ATOM 731 O O . ILE A 1 90 ? -19.526 1.734 28.199 1.00 93.00 90 ILE A O 1
ATOM 735 N N . GLN A 1 91 ? -20.002 0.702 30.152 1.00 91.56 91 GLN A N 1
ATOM 736 C CA . GLN A 1 91 ? -21.275 1.390 30.401 1.00 91.56 91 GLN A CA 1
ATOM 737 C C . GLN A 1 91 ? -21.098 2.746 31.098 1.00 91.56 91 GLN A C 1
ATOM 739 O O . GLN A 1 91 ? -21.964 3.608 30.984 1.00 91.56 91 GLN A O 1
ATOM 744 N N . ASP A 1 92 ? -19.982 2.954 31.805 1.00 94.75 92 ASP A N 1
ATOM 745 C CA . ASP A 1 92 ? -19.653 4.248 32.406 1.00 94.75 92 ASP A CA 1
ATOM 746 C C . ASP A 1 92 ? -19.390 5.283 31.300 1.00 94.75 92 ASP A C 1
ATOM 748 O O . ASP A 1 92 ? -18.334 5.296 30.659 1.00 94.75 92 ASP A O 1
ATOM 752 N N . GLU A 1 93 ? -20.369 6.159 31.074 1.00 94.62 93 GLU A N 1
ATOM 753 C CA . GLU A 1 93 ? -20.325 7.176 30.022 1.00 94.62 93 GLU A CA 1
ATOM 754 C C . GLU A 1 93 ? -19.181 8.180 30.216 1.00 94.62 93 GLU A C 1
ATOM 756 O O . GLU A 1 93 ? -18.572 8.630 29.237 1.00 94.62 93 GLU A O 1
ATOM 761 N N . VAL A 1 94 ? -18.843 8.516 31.465 1.00 96.19 94 VAL A N 1
ATOM 762 C CA . VAL A 1 94 ? -17.775 9.473 31.781 1.00 96.19 94 VAL A CA 1
ATOM 763 C C . VAL A 1 94 ? -16.424 8.843 31.476 1.00 96.19 94 VAL A C 1
ATOM 765 O O . VAL A 1 94 ? -15.609 9.440 30.765 1.00 96.19 94 VAL A O 1
ATOM 768 N N . LEU A 1 95 ? -16.197 7.612 31.932 1.00 95.19 95 LEU A N 1
ATOM 769 C CA . LEU A 1 95 ? -14.985 6.871 31.605 1.00 95.19 95 LEU A CA 1
ATOM 770 C C . LEU A 1 95 ? -14.854 6.667 30.094 1.00 95.19 95 LEU A C 1
ATOM 772 O O . LEU A 1 95 ? -13.792 6.920 29.525 1.00 95.19 95 LEU A O 1
ATOM 776 N N . LEU A 1 96 ? -15.935 6.277 29.419 1.00 96.00 96 LEU A N 1
ATOM 777 C CA . LEU A 1 96 ? -15.918 6.037 27.983 1.00 96.00 96 LEU A CA 1
ATOM 778 C C . LEU A 1 96 ? -15.647 7.312 27.177 1.00 96.00 96 LEU A C 1
ATOM 780 O O . LEU A 1 96 ? -14.898 7.268 26.198 1.00 96.00 96 LEU A O 1
ATOM 784 N N . SER A 1 97 ? -16.208 8.454 27.586 1.00 96.12 97 SER A N 1
ATOM 785 C CA . SER A 1 97 ? -15.897 9.758 26.987 1.00 96.12 97 SER A CA 1
ATOM 786 C C . SER A 1 97 ? -14.422 10.128 27.172 1.00 96.12 97 SER A C 1
ATOM 788 O O . SER A 1 97 ? -13.770 10.556 26.218 1.00 96.12 97 SER A O 1
ATOM 790 N N . THR A 1 98 ? -13.867 9.857 28.356 1.00 96.69 98 THR A N 1
ATOM 791 C CA . THR A 1 98 ? -12.454 10.091 28.683 1.00 96.69 98 THR A CA 1
ATOM 792 C C . THR A 1 98 ? -11.543 9.207 27.830 1.00 96.69 98 THR A C 1
ATOM 794 O O . THR A 1 98 ? -10.556 9.684 27.270 1.00 96.69 98 THR A O 1
ATOM 797 N N . ILE A 1 99 ? -11.908 7.933 27.654 1.00 95.62 99 ILE A N 1
ATOM 798 C CA . ILE A 1 99 ? -11.198 6.996 26.778 1.00 95.62 99 ILE A CA 1
ATOM 799 C C . ILE A 1 99 ? -11.237 7.482 25.332 1.00 95.62 99 ILE A C 1
ATOM 801 O O . ILE A 1 99 ? -10.184 7.604 24.705 1.00 95.62 99 ILE A O 1
ATOM 805 N N . LYS A 1 100 ? -12.424 7.820 24.811 1.00 95.31 100 LYS A N 1
ATOM 806 C CA . LYS A 1 100 ? -12.600 8.301 23.432 1.00 95.31 100 LYS A CA 1
ATOM 807 C C . LYS A 1 100 ? -11.828 9.597 23.170 1.00 95.31 100 LYS A C 1
ATOM 809 O O . LYS A 1 100 ? -11.324 9.776 22.066 1.00 95.31 100 LYS A O 1
ATOM 814 N N . ALA A 1 101 ? -11.702 10.480 24.157 1.00 96.62 101 ALA A N 1
ATOM 815 C CA . ALA A 1 101 ? -10.935 11.719 24.038 1.00 96.62 101 ALA A CA 1
ATOM 816 C C . ALA A 1 101 ? -9.409 11.516 24.137 1.00 96.62 101 ALA A C 1
ATOM 818 O O . ALA A 1 101 ? -8.649 12.426 23.807 1.00 96.62 101 ALA A O 1
ATOM 819 N N . SER A 1 102 ? -8.939 10.344 24.577 1.00 96.06 102 SER A N 1
ATOM 820 C CA . SER A 1 102 ? -7.511 10.108 24.798 1.00 96.06 102 SER A CA 1
ATOM 821 C C . SER A 1 102 ? -6.707 9.983 23.490 1.00 96.06 102 SER A C 1
ATOM 823 O O . SER A 1 102 ? -7.176 9.352 22.533 1.00 96.06 102 SER A O 1
ATOM 825 N N . PRO A 1 103 ? -5.456 10.489 23.444 1.00 95.75 103 PRO A N 1
ATOM 826 C CA . PRO A 1 103 ? -4.576 10.312 22.287 1.00 95.75 103 PRO A CA 1
ATOM 827 C C . PRO A 1 103 ? -4.346 8.839 21.925 1.00 95.75 103 PRO A C 1
ATOM 829 O O . PRO A 1 103 ? -4.416 8.470 20.756 1.00 95.75 103 PRO A O 1
ATOM 832 N N . SER A 1 104 ? -4.150 7.974 22.925 1.00 92.00 104 SER A N 1
ATOM 833 C CA . SER A 1 104 ? -3.884 6.545 22.727 1.00 92.00 104 SER A CA 1
ATOM 834 C C . SER A 1 104 ? -5.043 5.820 22.040 1.00 92.00 104 SER A C 1
ATOM 836 O O . SER A 1 104 ? -4.816 4.998 21.151 1.00 92.00 104 SER A O 1
ATOM 838 N N . TYR A 1 105 ? -6.287 6.150 22.401 1.00 93.00 105 TYR A N 1
ATOM 839 C CA . TYR A 1 105 ? -7.470 5.613 21.729 1.00 93.00 105 TYR A CA 1
ATOM 840 C C . TYR A 1 105 ? -7.580 6.124 20.289 1.00 93.00 105 TYR A C 1
ATOM 842 O O . TYR A 1 105 ? -7.808 5.333 19.376 1.00 93.00 105 TYR A O 1
ATOM 850 N N . GLN A 1 106 ? -7.383 7.427 20.066 1.00 93.62 106 GLN A N 1
ATOM 851 C CA . GLN A 1 106 ? -7.476 8.036 18.734 1.00 93.62 106 GLN A CA 1
ATOM 852 C C . GLN A 1 106 ? -6.424 7.479 17.767 1.00 93.62 106 GLN A C 1
ATOM 854 O O . GLN A 1 106 ? -6.734 7.162 16.617 1.00 93.62 106 GLN A O 1
ATOM 859 N N . GLU A 1 107 ? -5.190 7.285 18.235 1.00 91.88 107 GLU A N 1
ATOM 860 C CA . GLU A 1 107 ? -4.135 6.653 17.445 1.00 91.88 107 GLU A CA 1
ATOM 861 C C . GLU A 1 107 ? -4.461 5.202 17.088 1.00 91.88 107 GLU A C 1
ATOM 863 O O . GLU A 1 107 ? -4.274 4.798 15.938 1.00 91.88 107 GLU A O 1
ATOM 868 N N . LEU A 1 108 ? -4.938 4.409 18.055 1.00 90.12 108 LEU A N 1
ATOM 869 C CA . LEU A 1 108 ? -5.332 3.021 17.806 1.00 90.12 108 LEU A CA 1
ATOM 870 C C . LEU A 1 108 ? -6.511 2.937 16.845 1.00 90.12 108 LEU A C 1
ATOM 872 O O . LEU A 1 108 ? -6.482 2.121 15.926 1.00 90.12 108 LEU A O 1
ATOM 876 N N . ARG A 1 109 ? -7.507 3.812 17.006 1.00 91.12 109 ARG A N 1
ATOM 877 C CA . ARG A 1 109 ? -8.650 3.906 16.100 1.00 91.12 109 ARG A CA 1
ATOM 878 C C . ARG A 1 109 ? -8.199 4.187 14.673 1.00 91.12 109 ARG A C 1
ATOM 880 O O . ARG A 1 109 ? -8.504 3.402 13.785 1.00 91.12 109 ARG A O 1
ATOM 887 N N . LYS A 1 110 ? -7.374 5.218 14.470 1.00 91.25 110 LYS A N 1
ATOM 888 C CA . LYS A 1 110 ? -6.821 5.547 13.149 1.00 91.25 110 LYS A CA 1
ATOM 889 C C . LYS A 1 110 ? -6.045 4.374 12.542 1.00 91.25 110 LYS A C 1
ATOM 891 O O . LYS A 1 110 ? -6.212 4.059 11.368 1.00 91.25 110 LYS A O 1
ATOM 896 N N . LYS A 1 111 ? -5.213 3.702 13.342 1.00 90.31 111 LYS A N 1
ATOM 897 C CA . LYS A 1 111 ? -4.443 2.523 12.915 1.00 90.31 111 LYS A CA 1
ATOM 898 C C . LYS A 1 111 ? -5.347 1.354 12.504 1.00 90.31 111 LYS A C 1
ATOM 900 O O . LYS A 1 111 ? -5.028 0.674 11.527 1.00 90.31 111 LYS A O 1
ATOM 905 N N . CYS A 1 112 ? -6.450 1.128 13.218 1.00 88.94 112 CYS A N 1
ATOM 906 C CA . CYS A 1 112 ? -7.466 0.135 12.870 1.00 88.94 112 CYS A CA 1
ATOM 907 C C . CYS A 1 112 ? -8.213 0.510 11.586 1.00 88.94 112 CYS A C 1
ATOM 909 O O . CYS A 1 112 ? -8.340 -0.333 10.702 1.00 88.94 112 CYS A O 1
ATOM 911 N N . ASP A 1 113 ? -8.641 1.765 11.444 1.00 89.69 113 ASP A N 1
ATOM 912 C CA . ASP A 1 113 ? -9.321 2.255 10.239 1.00 89.69 113 ASP A CA 1
ATOM 913 C C . ASP A 1 113 ? -8.420 2.088 9.003 1.00 89.69 113 ASP A C 1
ATOM 915 O O . ASP A 1 113 ? -8.837 1.542 7.979 1.00 89.69 113 ASP A O 1
ATOM 919 N N . GLU A 1 114 ? -7.140 2.461 9.116 1.00 91.75 114 GLU A N 1
ATOM 920 C CA . GLU A 1 114 ? -6.139 2.217 8.074 1.00 91.75 114 GLU A CA 1
ATOM 921 C C . GLU A 1 114 ? -5.982 0.724 7.758 1.00 91.75 114 GLU A C 1
ATOM 923 O O . GLU A 1 114 ? -5.892 0.355 6.588 1.00 91.75 114 GLU A O 1
ATOM 928 N N . PHE A 1 115 ? -5.929 -0.144 8.773 1.00 90.75 115 PHE A N 1
ATOM 929 C CA . PHE A 1 115 ? -5.829 -1.591 8.572 1.00 90.75 115 PHE A CA 1
ATOM 930 C C . PHE A 1 115 ? -7.017 -2.132 7.771 1.00 90.75 115 PHE A C 1
ATOM 932 O O . PHE A 1 115 ? -6.809 -2.850 6.793 1.00 90.75 115 PHE A O 1
ATOM 939 N N . TYR A 1 116 ? -8.246 -1.751 8.127 1.00 89.62 116 TYR A N 1
ATOM 940 C CA . TYR A 1 116 ? -9.439 -2.200 7.414 1.00 89.62 116 TYR A CA 1
ATOM 941 C C . TYR A 1 116 ? -9.517 -1.648 5.991 1.00 89.62 116 TYR A C 1
ATOM 943 O O . TYR A 1 116 ? -9.853 -2.401 5.079 1.00 89.62 116 TYR A O 1
ATOM 951 N N . MET A 1 117 ? -9.126 -0.390 5.764 1.00 93.12 117 MET A N 1
ATOM 952 C CA . MET A 1 117 ? -9.038 0.160 4.406 1.00 93.12 117 MET A CA 1
ATOM 953 C C . MET A 1 117 ? -8.051 -0.619 3.528 1.00 93.12 117 MET A C 1
ATOM 955 O O . MET A 1 117 ? -8.341 -0.920 2.369 1.00 93.12 117 MET A O 1
ATOM 959 N N . LEU A 1 118 ? -6.882 -0.968 4.072 1.00 94.62 118 LEU A N 1
ATOM 960 C CA . LEU A 1 118 ? -5.875 -1.752 3.357 1.00 94.62 118 LEU A CA 1
ATOM 961 C C . LEU A 1 118 ? -6.338 -3.190 3.105 1.00 94.62 118 LEU A C 1
ATOM 963 O O . LEU A 1 118 ? -6.134 -3.718 2.011 1.00 94.62 118 LEU A O 1
ATOM 967 N N . LEU A 1 119 ? -7.002 -3.808 4.083 1.00 92.81 119 LEU A N 1
ATOM 968 C CA . LEU A 1 119 ? -7.589 -5.138 3.949 1.00 92.81 119 LEU A CA 1
ATOM 969 C C . LEU A 1 119 ? -8.685 -5.159 2.874 1.00 92.81 119 LEU A C 1
ATOM 971 O O . LEU A 1 119 ? -8.733 -6.070 2.049 1.00 92.81 119 LEU A O 1
ATOM 975 N N . GLU A 1 120 ? -9.547 -4.143 2.837 1.00 94.31 120 GLU A N 1
ATOM 976 C CA . GLU A 1 120 ? -10.575 -4.008 1.808 1.00 94.31 120 GLU A CA 1
ATOM 977 C C . GLU A 1 120 ? -9.955 -3.827 0.416 1.00 94.31 120 GLU A C 1
ATOM 979 O O . GLU A 1 120 ? -10.365 -4.502 -0.532 1.00 94.31 120 GLU A O 1
ATOM 984 N N . ALA A 1 121 ? -8.937 -2.968 0.290 1.00 94.88 121 ALA A N 1
ATOM 985 C CA . ALA A 1 121 ? -8.201 -2.786 -0.959 1.00 94.88 121 ALA A CA 1
ATOM 986 C C . ALA A 1 121 ? -7.558 -4.100 -1.431 1.00 94.88 121 ALA A C 1
ATOM 988 O O . ALA A 1 121 ? -7.709 -4.476 -2.594 1.00 94.88 121 ALA A O 1
ATOM 989 N N . SER A 1 122 ? -6.917 -4.837 -0.520 1.00 94.88 122 SER A N 1
ATOM 990 C CA . SER A 1 122 ? -6.348 -6.159 -0.794 1.00 94.88 122 SER A CA 1
ATOM 991 C C . SER A 1 122 ? -7.409 -7.146 -1.292 1.00 94.88 122 SER A C 1
ATOM 993 O O . SER A 1 122 ? -7.229 -7.795 -2.322 1.00 94.88 122 SER A O 1
ATOM 995 N N . ASN A 1 123 ? -8.567 -7.205 -0.630 1.00 94.38 123 ASN A N 1
ATOM 996 C CA . ASN A 1 123 ? -9.674 -8.072 -1.034 1.00 94.38 123 ASN A CA 1
ATOM 997 C C . ASN A 1 123 ? -10.241 -7.701 -2.412 1.00 94.38 123 ASN A C 1
ATOM 999 O O . ASN A 1 123 ? -10.573 -8.593 -3.195 1.00 94.38 123 ASN A O 1
ATOM 1003 N N . LYS A 1 124 ? -10.349 -6.405 -2.731 1.00 95.00 124 LYS A N 1
ATOM 1004 C CA . LYS A 1 124 ? -10.772 -5.930 -4.060 1.00 95.00 124 LYS A CA 1
ATOM 1005 C C . LYS A 1 124 ? -9.779 -6.350 -5.144 1.00 95.00 124 LYS A C 1
ATOM 1007 O O . LYS A 1 124 ? -10.203 -6.887 -6.163 1.00 95.00 124 LYS A O 1
ATOM 1012 N N . LEU A 1 125 ? -8.480 -6.175 -4.899 1.00 95.31 125 LEU A N 1
ATOM 1013 C CA . LEU A 1 125 ? -7.423 -6.603 -5.819 1.00 95.31 125 LEU A CA 1
ATOM 1014 C C . LEU A 1 125 ? -7.442 -8.118 -6.037 1.00 95.31 125 LEU A C 1
ATOM 1016 O O . LEU A 1 125 ? -7.460 -8.573 -7.178 1.00 95.31 125 LEU A O 1
ATOM 1020 N N . LYS A 1 126 ? -7.577 -8.899 -4.961 1.00 94.25 126 LYS A N 1
ATOM 1021 C CA . LYS A 1 126 ? -7.686 -10.361 -5.027 1.00 94.25 126 LYS A CA 1
ATOM 1022 C C . LYS A 1 126 ? -8.898 -10.827 -5.838 1.00 94.25 126 LYS A C 1
ATOM 1024 O O . LYS A 1 126 ? -8.780 -11.774 -6.608 1.00 94.25 126 LYS A O 1
ATOM 1029 N N . LYS A 1 127 ? -10.053 -10.159 -5.709 1.00 92.94 127 LYS A N 1
ATOM 1030 C CA . LYS A 1 127 ? -11.242 -10.428 -6.546 1.00 92.94 127 LYS A CA 1
ATOM 1031 C C . LYS A 1 127 ? -10.996 -10.128 -8.027 1.00 92.94 127 LYS A C 1
ATOM 1033 O O . LYS A 1 127 ? -11.587 -10.782 -8.877 1.00 92.94 127 LYS A O 1
ATOM 1038 N N . GLY A 1 128 ? -10.134 -9.158 -8.321 1.00 91.19 128 GLY A N 1
ATOM 1039 C CA . GLY A 1 128 ? -9.652 -8.848 -9.666 1.00 91.19 128 GLY A CA 1
ATOM 1040 C C . GLY A 1 128 ? -8.467 -9.703 -10.126 1.00 91.19 128 GLY A C 1
ATOM 1041 O O . GLY A 1 128 ? -7.869 -9.363 -11.138 1.00 91.19 128 GLY A O 1
ATOM 1042 N N . TYR A 1 129 ? -8.116 -10.773 -9.400 1.00 92.75 129 TYR A N 1
ATOM 1043 C CA . TYR A 1 129 ? -6.964 -11.645 -9.676 1.00 92.75 129 TYR A CA 1
ATOM 1044 C C . TYR A 1 129 ? -5.601 -10.933 -9.654 1.00 92.75 129 TYR A C 1
ATOM 1046 O O . TYR A 1 129 ? -4.643 -11.399 -10.257 1.00 92.75 129 TYR A O 1
ATOM 1054 N N . ILE A 1 130 ? -5.498 -9.822 -8.923 1.00 95.50 130 ILE A N 1
ATOM 1055 C CA . ILE A 1 130 ? -4.240 -9.117 -8.676 1.00 95.50 130 ILE A CA 1
ATOM 1056 C C . ILE A 1 130 ? -3.777 -9.485 -7.265 1.00 95.50 130 ILE A C 1
ATOM 1058 O O . ILE A 1 130 ? -4.231 -8.911 -6.273 1.00 95.50 130 ILE A O 1
ATOM 1062 N N . VAL A 1 131 ? -2.933 -10.510 -7.161 1.00 95.50 131 VAL A N 1
ATOM 1063 C CA . VAL A 1 131 ? -2.537 -11.149 -5.895 1.00 95.50 131 VAL A CA 1
ATOM 1064 C C . VAL A 1 131 ? -1.070 -10.894 -5.560 1.00 95.50 131 VAL A C 1
ATOM 1066 O O . VAL A 1 131 ? -0.723 -10.843 -4.382 1.00 95.50 131 VAL A O 1
ATOM 1069 N N . THR A 1 132 ? -0.217 -10.699 -6.562 1.00 96.62 132 THR A N 1
ATOM 1070 C CA . THR A 1 132 ? 1.244 -10.591 -6.435 1.00 96.62 132 THR A CA 1
ATOM 1071 C C . THR A 1 132 ? 1.784 -9.246 -6.917 1.00 96.62 132 THR A C 1
ATOM 1073 O O . THR A 1 132 ? 1.125 -8.513 -7.658 1.00 96.62 132 THR A O 1
ATOM 1076 N N . LEU A 1 133 ? 3.026 -8.922 -6.538 1.00 94.62 133 LEU A N 1
ATOM 1077 C CA . LEU A 1 133 ? 3.738 -7.756 -7.075 1.00 94.62 133 LEU A CA 1
ATOM 1078 C C . LEU A 1 133 ? 3.959 -7.842 -8.596 1.00 94.62 133 LEU A C 1
ATOM 1080 O O . LEU A 1 133 ? 3.952 -6.807 -9.261 1.00 94.62 133 LEU A O 1
ATOM 1084 N N . ARG A 1 134 ? 4.108 -9.047 -9.161 1.00 92.50 134 ARG A N 1
ATOM 1085 C CA . ARG A 1 134 ? 4.182 -9.268 -10.613 1.00 92.50 134 ARG A CA 1
ATOM 1086 C C . ARG A 1 134 ? 2.887 -8.862 -11.308 1.00 92.50 134 ARG A C 1
ATOM 1088 O O . ARG A 1 134 ? 2.935 -8.139 -12.294 1.00 92.50 134 ARG A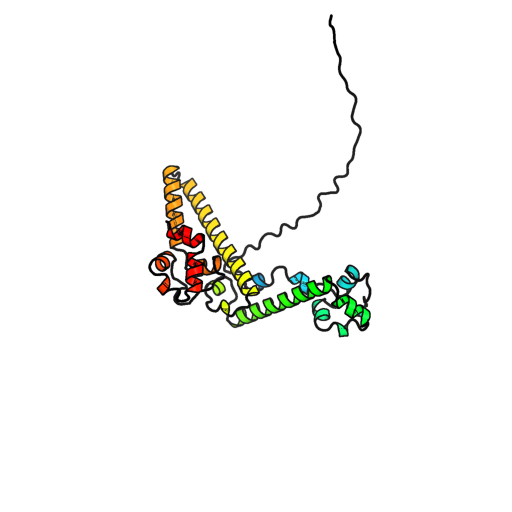 O 1
ATOM 1095 N N . GLU A 1 135 ? 1.746 -9.312 -10.799 1.00 93.31 135 GLU A N 1
ATOM 1096 C CA . GLU A 1 135 ? 0.439 -8.952 -11.363 1.00 93.31 135 GLU A CA 1
ATOM 1097 C C . GLU A 1 135 ? 0.151 -7.463 -11.157 1.00 93.31 135 GLU A C 1
ATOM 1099 O O . GLU A 1 135 ? -0.358 -6.802 -12.056 1.00 93.31 135 GLU A O 1
ATOM 1104 N N . TRP A 1 136 ? 0.550 -6.905 -10.008 1.00 93.38 136 TRP A N 1
ATOM 1105 C CA . TRP A 1 136 ? 0.457 -5.469 -9.757 1.00 93.38 136 TRP A CA 1
ATOM 1106 C C . TRP A 1 136 ? 1.234 -4.639 -10.774 1.00 93.38 136 TRP A C 1
ATOM 1108 O O . TRP A 1 136 ? 0.729 -3.615 -11.234 1.00 93.38 136 TRP A O 1
ATOM 1118 N N . ARG A 1 137 ? 2.459 -5.056 -11.126 1.00 88.56 137 ARG A N 1
ATOM 1119 C CA . ARG A 1 137 ? 3.270 -4.381 -12.148 1.00 88.56 137 ARG A CA 1
ATOM 1120 C C . ARG A 1 137 ? 2.433 -4.135 -13.392 1.00 88.56 137 ARG A C 1
ATOM 1122 O O . ARG A 1 137 ? 2.381 -3.017 -13.885 1.00 88.56 137 ARG A O 1
ATOM 1129 N N . ASP A 1 138 ? 1.726 -5.172 -13.799 1.00 85.69 138 ASP A N 1
ATOM 1130 C CA . ASP A 1 138 ? 1.007 -5.311 -15.049 1.00 85.69 138 ASP A CA 1
ATOM 1131 C C . ASP A 1 138 ? -0.435 -4.766 -15.009 1.00 85.69 138 ASP A C 1
ATOM 1133 O O . ASP A 1 138 ? -1.117 -4.757 -16.027 1.00 85.69 138 ASP A O 1
ATOM 1137 N N . PHE A 1 139 ? -0.885 -4.284 -13.850 1.00 88.19 139 PHE A N 1
ATOM 1138 C CA . PHE A 1 139 ? -2.219 -3.737 -13.635 1.00 88.19 139 PHE A CA 1
ATOM 1139 C C . PHE A 1 139 ? -2.296 -2.248 -14.022 1.00 88.19 139 PHE A C 1
ATOM 1141 O O . PHE A 1 139 ? -1.502 -1.440 -13.545 1.00 88.19 139 PHE A O 1
ATOM 1148 N N . GLU A 1 140 ? -3.270 -1.860 -14.848 1.00 79.94 140 GLU A N 1
ATOM 1149 C CA . GLU A 1 140 ? -3.413 -0.474 -15.338 1.00 79.94 140 GLU A CA 1
ATOM 1150 C C . GLU A 1 140 ? -4.201 0.433 -14.395 1.00 79.94 140 GLU A C 1
ATOM 1152 O O . GLU A 1 140 ? -3.825 1.575 -14.139 1.00 79.94 140 GLU A O 1
ATOM 1157 N N . ARG A 1 141 ? -5.300 -0.086 -13.834 1.00 84.38 141 ARG A N 1
ATOM 1158 C CA . ARG A 1 141 ? -6.280 0.682 -13.044 1.00 84.38 141 ARG A CA 1
ATOM 1159 C C . ARG A 1 141 ? -5.795 0.945 -11.617 1.00 84.38 141 ARG A C 1
ATOM 1161 O O . ARG A 1 141 ? -6.572 0.902 -10.660 1.00 84.38 141 ARG A O 1
ATOM 1168 N N . LYS A 1 142 ? -4.491 1.189 -11.454 1.00 85.94 142 LYS A N 1
ATOM 1169 C CA . LYS A 1 142 ? -3.828 1.490 -10.177 1.00 85.94 142 LYS A CA 1
ATOM 1170 C C . LYS A 1 142 ? -4.434 2.731 -9.524 1.00 85.94 142 LYS A C 1
ATOM 1172 O O . LYS A 1 142 ? -4.473 2.815 -8.304 1.00 85.94 142 LYS A O 1
ATOM 1177 N N . ASP A 1 143 ? -4.932 3.679 -10.311 1.00 84.44 143 ASP A N 1
ATOM 1178 C CA . ASP A 1 143 ? -5.663 4.872 -9.873 1.00 84.44 143 ASP A CA 1
ATOM 1179 C C . ASP A 1 143 ? -6.992 4.584 -9.165 1.00 84.44 143 ASP A C 1
ATOM 1181 O O . ASP A 1 143 ? -7.393 5.353 -8.295 1.00 84.44 143 ASP A O 1
ATOM 1185 N N . THR A 1 144 ? -7.629 3.449 -9.459 1.00 88.62 144 THR A N 1
ATOM 1186 C CA . THR A 1 144 ? -8.857 3.013 -8.772 1.00 88.62 144 THR A CA 1
ATOM 1187 C C . THR A 1 144 ? -8.602 2.447 -7.373 1.00 88.62 144 THR A C 1
ATOM 1189 O O . THR A 1 144 ? -9.533 2.270 -6.584 1.00 88.62 144 THR A O 1
ATOM 1192 N N . VAL A 1 145 ? -7.342 2.153 -7.051 1.00 92.19 145 VAL A N 1
ATOM 1193 C CA . VAL A 1 145 ? -6.932 1.623 -5.752 1.00 92.19 145 VAL A CA 1
ATOM 1194 C C . VAL A 1 145 ? -6.733 2.778 -4.785 1.00 92.19 145 VAL A C 1
ATOM 1196 O O . VAL A 1 145 ? -6.153 3.804 -5.135 1.00 92.19 145 VAL A O 1
ATOM 1199 N N . ILE A 1 146 ? -7.178 2.592 -3.540 1.00 93.25 146 ILE A N 1
ATOM 1200 C CA . ILE A 1 146 ? -6.997 3.571 -2.463 1.00 93.25 146 ILE A CA 1
ATOM 1201 C C . ILE A 1 146 ? -5.533 4.026 -2.429 1.00 93.25 146 ILE A C 1
ATOM 1203 O O . ILE A 1 146 ? -4.622 3.198 -2.350 1.00 93.25 146 ILE A O 1
ATOM 1207 N N . SER A 1 147 ? -5.317 5.345 -2.447 1.00 92.81 147 SER A N 1
ATOM 1208 C CA . SER A 1 147 ? -3.991 5.964 -2.575 1.00 92.81 147 SER A CA 1
ATOM 1209 C C . SER A 1 147 ? -2.959 5.404 -1.595 1.00 92.81 147 SER A C 1
ATOM 1211 O O . SER A 1 147 ? -1.818 5.170 -1.986 1.00 92.81 147 SER A O 1
ATOM 1213 N N . LEU A 1 148 ? -3.364 5.139 -0.347 1.00 92.56 148 LEU A N 1
ATOM 1214 C CA . LEU A 1 148 ? -2.500 4.547 0.678 1.00 92.56 148 LEU A CA 1
ATOM 1215 C C . LEU A 1 148 ? -2.013 3.141 0.289 1.00 92.56 148 LEU A C 1
ATOM 1217 O O . LEU A 1 148 ? -0.820 2.859 0.382 1.00 92.56 148 LEU A O 1
ATOM 1221 N N . ALA A 1 149 ? -2.918 2.275 -0.175 1.00 94.56 149 ALA A N 1
ATOM 1222 C CA . ALA A 1 149 ? -2.581 0.916 -0.592 1.00 94.56 149 ALA A CA 1
ATOM 1223 C C . ALA A 1 149 ? -1.673 0.933 -1.829 1.00 94.56 149 ALA A C 1
ATOM 1225 O O . ALA A 1 149 ? -0.637 0.272 -1.850 1.00 94.56 149 ALA A O 1
ATOM 1226 N N . ARG A 1 150 ? -2.011 1.762 -2.826 1.00 94.06 150 ARG A N 1
ATOM 1227 C CA . ARG A 1 150 ? -1.185 1.964 -4.024 1.00 94.06 150 ARG A CA 1
ATOM 1228 C C . ARG A 1 150 ? 0.241 2.385 -3.659 1.00 94.06 150 ARG A C 1
ATOM 1230 O O . ARG A 1 150 ? 1.191 1.765 -4.128 1.00 94.06 150 ARG A O 1
ATOM 1237 N N . ALA A 1 151 ? 0.393 3.395 -2.803 1.00 92.19 151 ALA A N 1
ATOM 1238 C CA . ALA A 1 151 ? 1.703 3.893 -2.385 1.00 92.19 151 ALA A CA 1
ATOM 1239 C C . ALA A 1 151 ? 2.542 2.806 -1.689 1.00 92.19 151 ALA A C 1
ATOM 1241 O O . ALA A 1 151 ? 3.731 2.656 -1.981 1.00 92.19 151 ALA A O 1
ATOM 1242 N N . GLN A 1 152 ? 1.934 1.998 -0.813 1.00 93.62 152 GLN A N 1
ATOM 1243 C CA . GLN A 1 152 ? 2.632 0.891 -0.150 1.00 93.62 152 GLN A CA 1
ATOM 1244 C C . GLN A 1 152 ? 3.083 -0.191 -1.134 1.00 93.62 152 GLN A C 1
ATOM 1246 O O . GLN A 1 152 ? 4.241 -0.615 -1.092 1.00 93.62 152 GLN A O 1
ATOM 1251 N N . ILE A 1 153 ? 2.203 -0.603 -2.050 1.00 94.62 153 ILE A N 1
ATOM 1252 C CA . ILE A 1 153 ? 2.536 -1.613 -3.059 1.00 94.62 153 ILE A CA 1
ATOM 1253 C C . ILE A 1 153 ? 3.640 -1.096 -3.989 1.00 94.62 153 ILE A C 1
ATOM 1255 O O . ILE A 1 153 ? 4.612 -1.808 -4.233 1.00 94.62 153 ILE A O 1
ATOM 1259 N N . ASN A 1 154 ? 3.557 0.153 -4.453 1.00 92.38 154 ASN A N 1
ATOM 1260 C CA . ASN A 1 154 ? 4.584 0.756 -5.307 1.00 92.38 154 ASN A CA 1
ATOM 1261 C C . ASN A 1 154 ? 5.922 0.926 -4.589 1.00 92.38 154 ASN A C 1
ATOM 1263 O O . ASN A 1 154 ? 6.974 0.739 -5.202 1.00 92.38 154 ASN A O 1
ATOM 1267 N N . THR A 1 155 ? 5.902 1.228 -3.290 1.00 92.12 155 THR A N 1
ATOM 1268 C CA . THR A 1 155 ? 7.116 1.270 -2.465 1.00 92.12 155 THR A CA 1
ATOM 1269 C C . THR A 1 155 ? 7.784 -0.103 -2.429 1.00 92.12 155 THR A C 1
ATOM 1271 O O . THR A 1 155 ? 8.993 -0.206 -2.656 1.00 92.12 155 THR A O 1
ATOM 1274 N N . ALA A 1 156 ? 7.005 -1.167 -2.204 1.00 93.25 156 ALA A N 1
ATOM 1275 C CA . ALA A 1 156 ? 7.505 -2.538 -2.233 1.00 93.25 156 ALA A CA 1
ATOM 1276 C C . ALA A 1 156 ? 8.015 -2.926 -3.630 1.00 93.25 156 ALA A C 1
ATOM 1278 O O . ALA A 1 156 ? 9.141 -3.397 -3.754 1.00 93.25 156 ALA A O 1
ATOM 1279 N N . HIS A 1 157 ? 7.253 -2.647 -4.689 1.00 91.25 157 HIS A N 1
ATOM 1280 C CA . HIS A 1 157 ? 7.651 -2.913 -6.073 1.00 91.25 157 HIS A CA 1
ATOM 1281 C C . HIS A 1 157 ? 8.958 -2.193 -6.446 1.00 91.25 157 HIS A C 1
ATOM 1283 O O . HIS A 1 157 ? 9.894 -2.796 -6.967 1.00 91.25 157 HIS A O 1
ATOM 1289 N N . SER A 1 158 ? 9.079 -0.913 -6.093 1.00 88.44 158 SER A N 1
ATOM 1290 C CA . SER A 1 158 ? 10.285 -0.110 -6.325 1.00 88.44 158 SER A CA 1
ATOM 1291 C C . SER A 1 158 ? 11.495 -0.611 -5.540 1.00 88.44 158 SER A C 1
ATOM 1293 O O . SER A 1 158 ? 12.636 -0.429 -5.968 1.00 88.44 158 SER A O 1
ATOM 1295 N N . TYR A 1 159 ? 11.280 -1.213 -4.368 1.00 89.06 159 TYR A N 1
ATOM 1296 C CA . TYR A 1 159 ? 12.334 -1.911 -3.638 1.00 89.06 159 TYR A CA 1
ATOM 1297 C C . TYR A 1 159 ? 12.793 -3.161 -4.400 1.00 89.06 159 TYR A C 1
ATOM 1299 O O . TYR A 1 159 ? 13.992 -3.299 -4.637 1.00 89.06 159 TYR A O 1
ATOM 1307 N N . VAL A 1 160 ? 11.859 -4.002 -4.869 1.00 90.25 160 VAL A N 1
ATOM 1308 C CA . VAL A 1 160 ? 12.172 -5.202 -5.671 1.00 90.25 160 VAL A CA 1
ATOM 1309 C C . VAL A 1 160 ? 13.007 -4.841 -6.898 1.00 90.25 160 VAL A C 1
ATOM 1311 O O . VAL A 1 160 ? 14.084 -5.401 -7.087 1.00 90.25 160 VAL A O 1
ATOM 1314 N N . LEU A 1 161 ? 12.576 -3.847 -7.680 1.00 85.19 161 LEU A N 1
ATOM 1315 C CA . LEU A 1 161 ? 13.291 -3.414 -8.886 1.00 85.19 161 LEU A CA 1
ATOM 1316 C C . LEU A 1 161 ? 14.712 -2.906 -8.588 1.00 85.19 161 LEU A C 1
ATOM 1318 O O . LEU A 1 161 ? 15.650 -3.163 -9.349 1.00 85.19 161 LEU A O 1
ATOM 1322 N N . ARG A 1 162 ? 14.898 -2.184 -7.474 1.00 83.38 162 ARG A N 1
ATOM 1323 C CA . ARG A 1 162 ? 16.224 -1.708 -7.048 1.00 83.38 162 ARG A CA 1
ATOM 1324 C C . ARG A 1 162 ? 17.130 -2.857 -6.624 1.00 83.38 162 ARG A C 1
ATOM 1326 O O . ARG A 1 162 ? 18.297 -2.872 -7.010 1.00 83.38 162 ARG A O 1
ATOM 1333 N N . GLU A 1 163 ? 16.602 -3.819 -5.878 1.00 85.62 163 GLU A N 1
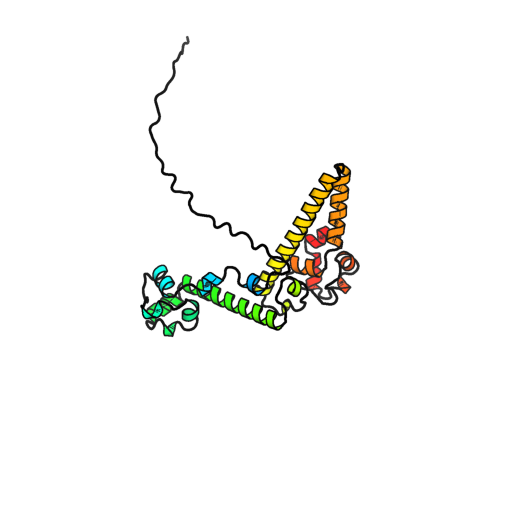ATOM 1334 C CA . GLU A 1 163 ? 17.365 -4.987 -5.438 1.00 85.62 163 GLU A CA 1
ATOM 1335 C C . GLU A 1 163 ? 17.728 -5.917 -6.597 1.00 85.62 163 GLU A C 1
ATOM 1337 O O . GLU A 1 163 ? 18.863 -6.388 -6.670 1.00 85.62 163 GLU A O 1
ATOM 1342 N N . GLU A 1 164 ? 16.818 -6.147 -7.546 1.00 84.12 164 GLU A N 1
ATOM 1343 C CA . GLU A 1 164 ? 17.118 -6.914 -8.759 1.00 84.12 164 GLU A CA 1
ATOM 1344 C C . GLU A 1 164 ? 18.234 -6.256 -9.574 1.00 84.12 164 GLU A C 1
ATOM 1346 O O . GLU A 1 164 ? 19.174 -6.937 -10.000 1.00 84.12 164 GLU A O 1
ATOM 1351 N N . ARG A 1 165 ? 18.194 -4.923 -9.715 1.00 79.06 165 ARG A N 1
ATOM 1352 C CA . ARG A 1 165 ? 19.266 -4.155 -10.359 1.00 79.06 165 ARG A CA 1
ATOM 1353 C C . ARG A 1 165 ? 20.589 -4.300 -9.607 1.00 79.06 165 ARG A C 1
ATOM 1355 O O . ARG A 1 165 ? 21.593 -4.636 -10.232 1.00 79.06 165 ARG A O 1
ATOM 1362 N N . ARG A 1 166 ? 20.596 -4.110 -8.284 1.00 81.62 166 ARG A N 1
ATOM 1363 C CA . ARG A 1 166 ? 21.803 -4.240 -7.450 1.00 81.62 166 ARG A CA 1
ATOM 1364 C C . ARG A 1 166 ? 22.429 -5.628 -7.584 1.00 81.62 166 ARG A C 1
ATOM 1366 O O . ARG A 1 166 ? 23.622 -5.737 -7.849 1.00 81.62 166 ARG A O 1
ATOM 1373 N N . LYS A 1 167 ? 21.618 -6.688 -7.500 1.00 82.75 167 LYS A N 1
ATOM 1374 C CA . LYS A 1 167 ? 22.071 -8.079 -7.674 1.00 82.75 167 LYS A CA 1
ATOM 1375 C C . LYS A 1 167 ? 22.600 -8.358 -9.080 1.00 82.75 167 LYS A C 1
ATOM 1377 O O . LYS A 1 167 ? 23.504 -9.173 -9.243 1.00 82.75 167 LYS A O 1
ATOM 1382 N N . ALA A 1 168 ? 22.023 -7.749 -10.116 1.00 80.31 168 ALA A N 1
ATOM 1383 C CA . ALA A 1 168 ? 22.533 -7.875 -11.482 1.00 80.31 168 ALA A CA 1
ATOM 1384 C C . ALA A 1 168 ? 23.878 -7.148 -11.657 1.00 80.31 168 ALA A C 1
ATOM 1386 O O . ALA A 1 168 ? 24.780 -7.674 -12.302 1.00 80.31 168 ALA A O 1
ATOM 1387 N N . GLU A 1 169 ? 24.037 -5.966 -11.062 1.00 77.31 169 GLU A N 1
ATOM 1388 C CA . GLU A 1 169 ? 25.303 -5.225 -11.063 1.00 77.31 169 GLU A CA 1
ATOM 1389 C C . GLU A 1 169 ? 26.404 -5.939 -10.272 1.00 77.31 169 GLU A C 1
ATOM 1391 O O . GLU A 1 169 ? 27.550 -5.951 -10.711 1.00 77.31 169 GLU A O 1
ATOM 1396 N N . GLU A 1 170 ? 26.081 -6.545 -9.129 1.00 81.75 170 GLU A N 1
ATOM 1397 C CA . GLU A 1 170 ? 27.033 -7.330 -8.333 1.00 81.75 170 GLU A CA 1
ATOM 1398 C C . GLU A 1 170 ? 27.512 -8.578 -9.080 1.00 81.75 170 GLU A C 1
ATOM 1400 O O . GLU A 1 170 ? 28.721 -8.788 -9.174 1.00 81.75 170 GLU A O 1
ATOM 1405 N N . ARG A 1 171 ? 26.593 -9.346 -9.686 1.00 82.00 171 ARG A N 1
ATOM 1406 C CA . ARG A 1 171 ? 26.947 -10.496 -10.540 1.00 82.00 171 ARG A CA 1
ATOM 1407 C C . ARG A 1 171 ? 27.880 -10.091 -11.673 1.00 82.00 171 ARG A C 1
ATOM 1409 O O . ARG A 1 171 ? 28.903 -10.722 -11.896 1.00 82.00 171 ARG A O 1
ATOM 1416 N N . GLU A 1 172 ? 27.583 -8.978 -12.329 1.00 74.38 172 GLU A N 1
ATOM 1417 C CA . GLU A 1 172 ? 28.433 -8.479 -13.403 1.00 74.38 172 GLU A CA 1
ATOM 1418 C C . GLU A 1 172 ? 29.795 -7.977 -12.895 1.00 74.38 172 GLU A C 1
ATOM 1420 O O . GLU A 1 172 ? 30.809 -8.141 -13.569 1.00 74.38 172 GLU A O 1
ATOM 1425 N N . ARG A 1 173 ? 29.864 -7.355 -11.709 1.00 74.94 173 ARG A N 1
ATOM 1426 C CA . ARG A 1 173 ? 31.158 -7.002 -11.099 1.00 74.94 173 ARG A CA 1
ATOM 1427 C C . ARG A 1 173 ? 32.000 -8.248 -10.853 1.00 74.94 173 ARG A C 1
ATOM 1429 O O . ARG A 1 173 ? 33.203 -8.182 -11.087 1.00 74.94 173 ARG A O 1
ATOM 1436 N N . GLN A 1 174 ? 31.379 -9.338 -10.413 1.00 78.81 174 GLN A N 1
ATOM 1437 C CA . GLN A 1 174 ? 32.053 -10.613 -10.205 1.00 78.81 174 GLN A CA 1
ATOM 1438 C C . GLN A 1 174 ? 32.566 -11.196 -11.532 1.00 78.81 174 GLN A C 1
ATOM 1440 O O . GLN A 1 174 ? 33.765 -11.428 -11.653 1.00 78.81 174 GLN A O 1
ATOM 1445 N N . GLU A 1 175 ? 31.722 -11.282 -12.566 1.00 77.00 175 GLU A N 1
ATOM 1446 C CA . GLU A 1 175 ? 32.135 -11.714 -13.915 1.00 77.00 175 GLU A CA 1
ATOM 1447 C C . GLU A 1 175 ? 33.298 -10.865 -14.463 1.00 77.00 175 GLU A C 1
ATOM 1449 O O . GLU A 1 175 ? 34.254 -11.375 -15.040 1.00 77.00 175 GLU A O 1
ATOM 1454 N N . ARG A 1 176 ? 33.273 -9.543 -14.250 1.00 70.25 176 ARG A N 1
ATOM 1455 C CA . ARG A 1 176 ? 34.357 -8.644 -14.687 1.00 70.25 176 ARG A CA 1
ATOM 1456 C C . ARG A 1 176 ? 35.673 -8.876 -13.948 1.00 70.25 176 ARG A C 1
ATOM 1458 O O . ARG A 1 176 ? 36.725 -8.657 -14.546 1.00 70.25 176 ARG A O 1
ATOM 1465 N N . GLN A 1 177 ? 35.623 -9.236 -12.663 1.00 71.25 177 GLN A N 1
ATOM 1466 C CA . GLN A 1 177 ? 36.821 -9.588 -11.895 1.00 71.25 177 GLN A CA 1
ATOM 1467 C C . GLN A 1 177 ? 37.426 -10.894 -12.415 1.00 71.25 177 GLN A C 1
ATOM 1469 O O . GLN A 1 177 ? 38.643 -10.976 -12.552 1.00 71.25 177 GLN A O 1
ATOM 1474 N N . GLU A 1 178 ? 36.585 -11.862 -12.780 1.00 73.69 178 GLU A N 1
ATOM 1475 C CA . GLU A 1 178 ? 37.012 -13.129 -13.384 1.00 73.69 178 GLU A CA 1
ATOM 1476 C C . GLU A 1 178 ? 37.619 -12.934 -14.785 1.00 73.69 178 GLU A C 1
ATOM 1478 O O . GLU A 1 178 ? 38.598 -13.590 -15.131 1.00 73.69 178 GLU A O 1
ATOM 1483 N N . LEU A 1 179 ? 37.104 -11.985 -15.575 1.00 74.00 179 LEU A N 1
ATOM 1484 C CA . LEU A 1 179 ? 37.578 -11.701 -16.938 1.00 74.00 179 LEU A CA 1
ATOM 1485 C C . LEU A 1 179 ? 38.879 -10.874 -17.017 1.00 74.00 179 LEU A C 1
ATOM 1487 O O . LEU A 1 179 ? 39.370 -10.635 -18.119 1.00 74.00 179 LEU A O 1
ATOM 1491 N N . GLY A 1 180 ? 39.437 -10.404 -15.893 1.00 68.56 180 GLY A N 1
ATOM 1492 C CA . GLY A 1 180 ? 40.733 -9.705 -15.872 1.00 68.56 180 GLY A CA 1
ATOM 1493 C C . GLY A 1 180 ? 40.787 -8.407 -16.698 1.00 68.56 180 GLY A C 1
ATOM 1494 O O . GLY A 1 180 ? 41.825 -8.075 -17.267 1.00 68.56 180 GLY A O 1
ATOM 1495 N N . ILE A 1 181 ? 39.670 -7.679 -16.807 1.00 66.38 181 ILE A N 1
ATOM 1496 C CA . ILE A 1 181 ? 39.548 -6.500 -17.682 1.00 66.38 181 ILE A CA 1
ATOM 1497 C C . ILE A 1 181 ? 40.299 -5.285 -17.099 1.00 66.38 181 ILE A C 1
ATOM 1499 O O . ILE A 1 181 ? 40.086 -4.907 -15.945 1.00 66.38 181 ILE A O 1
ATOM 1503 N N . ASP A 1 182 ? 41.113 -4.619 -17.929 1.00 72.12 182 ASP A N 1
ATOM 1504 C CA . ASP A 1 182 ? 41.812 -3.361 -17.611 1.00 72.12 182 ASP A CA 1
ATOM 1505 C C . ASP A 1 182 ? 40.863 -2.234 -17.125 1.00 72.12 182 ASP A C 1
ATOM 1507 O O . ASP A 1 182 ? 39.709 -2.129 -17.545 1.00 72.12 182 ASP A O 1
ATOM 1511 N N . VAL A 1 183 ? 41.360 -1.336 -16.263 1.00 64.88 183 VAL A N 1
ATOM 1512 C CA . VAL A 1 183 ? 40.592 -0.274 -15.585 1.00 64.88 183 VAL A CA 1
ATOM 1513 C C . VAL A 1 183 ? 39.937 0.715 -16.561 1.00 64.88 183 VAL A C 1
ATOM 1515 O O . VAL A 1 183 ? 38.799 1.131 -16.322 1.00 64.88 183 VAL A O 1
ATOM 1518 N N . SER A 1 184 ? 40.600 1.073 -17.668 1.00 63.84 184 SER A N 1
ATOM 1519 C CA . SER A 1 184 ? 40.036 1.977 -18.688 1.00 63.84 184 SER A CA 1
ATOM 1520 C C . SER A 1 184 ? 38.882 1.306 -19.436 1.00 63.84 184 SER A C 1
ATOM 1522 O O . SER A 1 184 ? 37.796 1.876 -19.604 1.00 63.84 184 SER A O 1
ATOM 1524 N N . THR A 1 185 ? 39.076 0.035 -19.787 1.00 67.25 185 THR A N 1
ATOM 1525 C CA . THR A 1 185 ? 38.044 -0.808 -20.404 1.00 67.25 185 THR A CA 1
ATOM 1526 C C . THR A 1 185 ? 36.872 -1.037 -19.443 1.00 67.25 185 THR A C 1
ATOM 1528 O O . THR A 1 185 ? 35.711 -0.990 -19.851 1.00 67.25 185 THR A O 1
ATOM 1531 N N . ARG A 1 186 ? 37.148 -1.159 -18.140 1.00 62.53 186 ARG A N 1
ATOM 1532 C CA . ARG A 1 186 ? 36.153 -1.327 -17.074 1.00 62.53 186 ARG A CA 1
ATOM 1533 C C . ARG A 1 186 ? 35.214 -0.129 -16.944 1.00 62.53 186 ARG A C 1
ATOM 1535 O O . ARG A 1 186 ? 34.012 -0.336 -16.794 1.00 62.53 186 ARG A O 1
ATOM 1542 N N . ILE A 1 187 ? 35.725 1.105 -17.009 1.00 64.50 187 ILE A N 1
ATOM 1543 C CA . ILE A 1 187 ? 34.897 2.323 -16.912 1.00 64.50 187 ILE A CA 1
ATOM 1544 C C . ILE A 1 187 ? 34.007 2.464 -18.151 1.00 64.50 187 ILE A C 1
ATOM 1546 O O . ILE A 1 187 ? 32.796 2.638 -18.011 1.00 64.50 187 ILE A O 1
ATOM 1550 N N . LYS A 1 188 ? 34.572 2.319 -19.359 1.00 64.44 188 LYS A N 1
ATOM 1551 C CA . LYS A 1 188 ? 33.792 2.391 -20.606 1.00 64.44 188 LYS A CA 1
ATOM 1552 C C . LYS A 1 188 ? 32.711 1.312 -20.660 1.00 64.44 188 LYS A C 1
ATOM 1554 O O . LYS A 1 188 ? 31.558 1.624 -20.937 1.00 64.44 188 LYS A O 1
ATOM 1559 N N . TYR A 1 189 ? 33.052 0.070 -20.317 1.00 63.66 189 TYR A N 1
ATOM 1560 C CA . TYR A 1 189 ? 32.103 -1.043 -20.281 1.00 63.66 189 TYR A CA 1
ATOM 1561 C C . TYR A 1 189 ? 31.017 -0.845 -19.208 1.00 63.66 189 TYR A C 1
ATOM 1563 O O . TYR A 1 189 ? 29.845 -1.098 -19.476 1.00 63.66 189 TYR A O 1
ATOM 1571 N N . ALA A 1 190 ? 31.361 -0.319 -18.022 1.00 63.91 190 ALA A N 1
ATOM 1572 C CA . ALA A 1 190 ? 30.397 0.011 -16.966 1.00 63.91 190 ALA A CA 1
ATOM 1573 C C . ALA A 1 190 ? 29.375 1.061 -17.391 1.00 63.91 190 ALA A C 1
ATOM 1575 O O . ALA A 1 190 ? 28.179 0.847 -17.205 1.00 63.91 190 ALA A O 1
ATOM 1576 N N . VAL A 1 191 ? 29.845 2.160 -17.979 1.00 64.94 191 VAL A N 1
ATOM 1577 C CA . VAL A 1 191 ? 28.981 3.236 -18.467 1.00 64.94 191 VAL A CA 1
ATOM 1578 C C . VAL A 1 191 ? 28.102 2.725 -19.608 1.00 64.94 191 VAL A C 1
ATOM 1580 O O . VAL A 1 191 ? 26.892 2.923 -19.572 1.00 64.94 191 VAL A O 1
ATOM 1583 N N . PHE A 1 192 ? 28.666 1.988 -20.569 1.00 61.12 192 PHE A N 1
ATOM 1584 C CA . PHE A 1 192 ? 27.916 1.472 -21.718 1.00 61.12 192 PHE A CA 1
ATOM 1585 C C . PHE A 1 192 ? 26.863 0.426 -21.314 1.00 61.12 192 PHE A C 1
ATOM 1587 O O . PHE A 1 192 ? 25.718 0.494 -21.747 1.00 61.12 192 PHE A O 1
ATOM 1594 N N . LYS A 1 193 ? 27.196 -0.516 -20.423 1.00 64.12 193 LYS A N 1
ATOM 1595 C CA . LYS A 1 193 ? 26.227 -1.502 -19.905 1.00 64.12 193 LYS A CA 1
ATOM 1596 C C . LYS A 1 193 ? 25.224 -0.907 -18.922 1.00 64.12 193 LYS A C 1
ATOM 1598 O O . LYS A 1 193 ? 24.113 -1.421 -18.811 1.00 64.12 193 LYS A O 1
ATOM 1603 N N . GLY A 1 194 ? 25.602 0.137 -18.185 1.00 62.41 194 GLY A N 1
ATOM 1604 C CA . GLY A 1 194 ? 24.673 0.938 -17.388 1.00 62.41 194 GLY A CA 1
ATOM 1605 C C . GLY A 1 194 ? 23.605 1.579 -18.275 1.00 62.41 194 GLY A C 1
ATOM 1606 O O . GLY A 1 194 ? 22.424 1.390 -18.006 1.00 62.41 194 GLY A O 1
ATOM 1607 N N . ARG A 1 195 ? 24.025 2.217 -19.379 1.00 60.88 195 ARG A N 1
ATOM 1608 C CA . ARG A 1 195 ? 23.143 2.805 -20.408 1.00 60.88 195 ARG A CA 1
ATOM 1609 C C . ARG A 1 195 ? 22.184 1.770 -21.001 1.00 60.88 195 ARG A C 1
ATOM 1611 O O . ARG A 1 195 ? 20.984 1.868 -20.789 1.00 60.88 195 ARG A O 1
ATOM 1618 N N . VAL A 1 196 ? 22.719 0.673 -21.549 1.00 58.34 196 VAL A N 1
ATOM 1619 C CA . VAL A 1 196 ? 21.918 -0.415 -22.151 1.00 58.34 196 VAL A CA 1
ATOM 1620 C C . VAL A 1 196 ? 20.875 -1.005 -21.187 1.00 58.34 196 VAL A C 1
ATOM 1622 O O . VAL A 1 196 ? 19.829 -1.474 -21.626 1.00 58.34 196 VAL A O 1
ATOM 1625 N N . ARG A 1 197 ? 21.135 -1.032 -19.872 1.00 66.44 197 ARG A N 1
ATOM 1626 C CA . ARG A 1 197 ? 20.165 -1.540 -18.882 1.00 66.44 197 ARG A CA 1
ATOM 1627 C C . ARG A 1 197 ? 19.026 -0.570 -18.602 1.00 66.44 197 ARG A C 1
ATOM 1629 O O . ARG A 1 197 ? 17.929 -1.017 -18.285 1.00 66.44 197 ARG A O 1
ATOM 1636 N N . VAL A 1 198 ? 19.302 0.725 -18.657 1.00 64.62 198 VAL A N 1
ATOM 1637 C CA . VAL A 1 198 ? 18.305 1.767 -18.423 1.00 64.62 198 VAL A CA 1
ATOM 1638 C C . VAL A 1 198 ? 17.424 1.944 -19.659 1.00 64.62 198 VAL A C 1
ATOM 1640 O O . VAL A 1 198 ? 16.209 1.980 -19.519 1.00 64.62 198 VAL A O 1
ATOM 1643 N N . ASP A 1 199 ? 18.012 1.896 -20.851 1.00 70.81 199 ASP A N 1
ATOM 1644 C CA . ASP A 1 199 ? 17.300 1.933 -22.136 1.00 70.81 199 ASP A CA 1
ATOM 1645 C C . ASP A 1 199 ? 16.301 0.771 -22.279 1.00 70.81 199 ASP A C 1
ATOM 1647 O O . ASP A 1 199 ? 15.169 0.948 -22.730 1.00 70.81 199 ASP A O 1
ATOM 1651 N N . LYS A 1 200 ? 16.692 -0.412 -21.782 1.00 79.44 200 LYS A N 1
ATOM 1652 C CA . LYS A 1 200 ? 15.870 -1.634 -21.745 1.00 79.44 200 LYS A CA 1
ATOM 1653 C C . LYS A 1 200 ? 14.908 -1.724 -20.557 1.00 79.44 200 LYS A C 1
ATOM 1655 O O . LYS A 1 200 ? 14.272 -2.763 -20.372 1.00 79.44 200 LYS A O 1
ATOM 1660 N N . MET A 1 201 ? 14.808 -0.694 -19.720 1.00 84.81 201 MET A N 1
ATOM 1661 C CA . MET A 1 201 ? 13.798 -0.655 -18.662 1.00 84.81 201 MET A CA 1
ATOM 1662 C C . MET A 1 201 ? 12.419 -0.440 -19.284 1.00 84.81 201 MET A C 1
ATOM 1664 O O . MET A 1 201 ? 12.269 0.367 -20.198 1.00 84.81 201 MET A O 1
ATOM 1668 N N . ARG A 1 202 ? 11.401 -1.138 -18.777 1.00 88.31 202 ARG A N 1
ATOM 1669 C CA . ARG A 1 202 ? 10.016 -0.904 -19.197 1.00 88.31 202 ARG A CA 1
ATOM 1670 C C . ARG A 1 202 ? 9.529 0.440 -18.663 1.00 88.31 202 ARG A C 1
ATOM 1672 O O . ARG A 1 202 ? 9.786 0.781 -17.508 1.00 88.31 202 ARG A O 1
ATOM 1679 N N . LEU A 1 203 ? 8.761 1.165 -19.468 1.00 88.75 203 LEU A N 1
ATOM 1680 C CA . LEU A 1 203 ? 8.150 2.434 -19.088 1.00 88.75 203 LEU A CA 1
ATOM 1681 C C . LEU A 1 203 ? 7.301 2.277 -17.821 1.00 88.75 203 LEU A C 1
ATOM 1683 O O . LEU A 1 203 ? 7.414 3.077 -16.903 1.00 88.75 203 LEU A O 1
ATOM 1687 N N . ASN A 1 204 ? 6.519 1.207 -17.710 1.00 87.81 204 ASN A N 1
ATOM 1688 C CA . ASN A 1 204 ? 5.679 0.959 -16.537 1.00 87.81 204 ASN A CA 1
ATOM 1689 C C . ASN A 1 204 ? 6.489 0.736 -15.237 1.00 87.81 204 ASN A C 1
ATOM 1691 O O . ASN A 1 204 ? 6.079 1.180 -14.159 1.00 87.81 204 ASN A O 1
ATOM 1695 N N . ASP A 1 205 ? 7.679 0.127 -15.327 1.00 88.00 205 ASP A N 1
ATOM 1696 C CA . ASP A 1 205 ? 8.594 0.019 -14.183 1.00 88.00 205 ASP A CA 1
ATOM 1697 C C . ASP A 1 205 ? 9.083 1.409 -13.760 1.00 88.00 205 ASP A C 1
ATOM 1699 O O . ASP A 1 205 ? 9.054 1.742 -12.576 1.00 88.00 205 ASP A O 1
ATOM 1703 N N . PHE A 1 206 ? 9.449 2.256 -14.727 1.00 88.69 206 PHE A N 1
ATOM 1704 C CA . PHE A 1 206 ? 9.830 3.644 -14.473 1.00 88.69 206 PHE A CA 1
ATOM 1705 C C . PHE A 1 206 ? 8.694 4.456 -13.832 1.00 88.69 206 PHE A C 1
ATOM 1707 O O . PHE A 1 206 ? 8.902 5.089 -12.798 1.00 88.69 206 PHE A O 1
ATOM 1714 N N . LEU A 1 207 ? 7.478 4.387 -14.381 1.00 87.94 207 LEU A N 1
ATOM 1715 C CA . LEU A 1 207 ? 6.305 5.087 -13.845 1.00 87.94 207 LEU A CA 1
ATOM 1716 C C . LEU A 1 207 ? 5.971 4.629 -12.426 1.00 87.94 207 LEU A C 1
ATOM 1718 O O . LEU A 1 207 ? 5.592 5.439 -11.584 1.00 87.94 207 LEU A O 1
ATOM 1722 N N . THR A 1 208 ? 6.142 3.340 -12.131 1.00 87.31 208 THR A N 1
ATOM 1723 C CA . THR A 1 208 ? 5.946 2.808 -10.777 1.00 87.31 208 THR A CA 1
ATOM 1724 C C . THR A 1 208 ? 6.973 3.368 -9.792 1.00 87.31 208 THR A C 1
ATOM 1726 O O . THR A 1 208 ? 6.624 3.643 -8.646 1.00 87.31 208 THR A O 1
ATOM 1729 N N . MET A 1 209 ? 8.216 3.564 -10.235 1.00 85.19 209 MET A N 1
ATOM 1730 C CA . MET A 1 209 ? 9.295 4.091 -9.398 1.00 85.19 209 MET A CA 1
ATOM 1731 C C . MET A 1 209 ? 9.223 5.603 -9.176 1.00 85.19 209 MET A C 1
ATOM 1733 O O . MET A 1 209 ? 9.576 6.059 -8.092 1.00 85.19 209 MET A O 1
ATOM 1737 N N . GLU A 1 210 ? 8.806 6.368 -10.186 1.00 87.31 210 GLU A N 1
ATOM 1738 C CA . GLU A 1 210 ? 8.878 7.835 -10.160 1.00 87.31 210 GLU A CA 1
ATOM 1739 C C . GLU A 1 210 ? 7.527 8.506 -9.905 1.00 87.31 210 GLU A C 1
ATOM 1741 O O . GLU A 1 210 ? 7.483 9.589 -9.329 1.00 87.31 210 GLU A O 1
ATOM 1746 N N . LEU A 1 211 ? 6.423 7.875 -10.315 1.00 87.69 211 LEU A N 1
ATOM 1747 C CA . LEU A 1 211 ? 5.094 8.496 -10.353 1.00 87.69 211 LEU A CA 1
ATOM 1748 C C . LEU A 1 211 ? 4.001 7.633 -9.722 1.00 87.69 211 LEU A C 1
ATOM 1750 O O . LEU A 1 211 ? 2.822 7.804 -10.028 1.00 87.69 211 LEU A O 1
ATOM 1754 N N . ASP A 1 212 ? 4.356 6.690 -8.850 1.00 83.44 212 ASP A N 1
ATOM 1755 C CA . ASP A 1 212 ? 3.401 5.768 -8.223 1.00 83.44 212 ASP A CA 1
ATOM 1756 C C . ASP A 1 212 ? 2.518 5.011 -9.241 1.00 83.44 212 ASP A C 1
ATOM 1758 O O . ASP A 1 212 ? 1.352 4.690 -8.981 1.00 83.44 212 ASP A O 1
ATOM 1762 N N . GLY A 1 213 ? 3.065 4.723 -10.420 1.00 83.56 213 GLY A N 1
ATOM 1763 C CA . GLY A 1 213 ? 2.376 4.004 -11.489 1.00 83.56 213 GLY A CA 1
ATOM 1764 C C . GLY A 1 213 ? 1.344 4.846 -12.238 1.00 83.56 213 GLY A C 1
ATOM 1765 O O . GLY A 1 213 ? 0.590 4.294 -13.037 1.00 83.56 213 GLY A O 1
ATOM 1766 N N . ARG A 1 214 ? 1.288 6.166 -12.007 1.00 85.25 214 ARG A N 1
ATOM 1767 C CA . ARG A 1 214 ? 0.470 7.074 -12.824 1.00 85.25 214 ARG A CA 1
ATOM 1768 C C . ARG A 1 214 ? 0.954 7.040 -14.276 1.00 85.25 214 ARG A C 1
ATOM 1770 O O . ARG A 1 214 ? 2.153 7.089 -14.528 1.00 85.25 214 ARG A O 1
ATOM 1777 N N . GLY A 1 215 ? 0.013 6.961 -15.217 1.00 84.06 215 GLY A N 1
ATOM 1778 C CA . GLY A 1 215 ? 0.295 6.883 -16.656 1.00 84.06 215 GLY A CA 1
ATOM 1779 C C . GLY A 1 215 ? 0.539 5.471 -17.203 1.00 84.06 215 GLY A C 1
ATOM 1780 O O . GLY A 1 215 ? 0.776 5.331 -18.402 1.00 84.06 215 GLY A O 1
ATOM 1781 N N . ALA A 1 216 ? 0.492 4.430 -16.363 1.00 84.88 216 ALA A N 1
ATOM 1782 C CA . ALA A 1 216 ? 0.590 3.046 -16.821 1.00 84.88 216 ALA A CA 1
ATOM 1783 C C . ALA A 1 216 ? -0.687 2.635 -17.574 1.00 84.88 216 ALA A C 1
ATOM 1785 O O . ALA A 1 216 ? -1.785 2.763 -17.035 1.00 84.88 216 ALA A O 1
ATOM 1786 N N . LEU A 1 217 ? -0.527 2.148 -18.805 1.00 82.75 217 LEU A N 1
ATOM 1787 C CA . LEU A 1 217 ? -1.598 1.704 -19.701 1.00 82.75 217 LEU A CA 1
ATOM 1788 C C . LEU A 1 217 ? -1.190 0.392 -20.380 1.00 82.75 217 LEU A C 1
ATOM 1790 O O . LEU A 1 217 ? -0.003 0.137 -20.588 1.00 82.75 217 LEU A O 1
ATOM 1794 N N . ASP A 1 218 ? -2.158 -0.400 -20.830 1.00 78.44 218 ASP A N 1
ATOM 1795 C CA . ASP A 1 218 ? -1.902 -1.660 -21.539 1.00 78.44 218 ASP A CA 1
ATOM 1796 C C . ASP A 1 218 ? -1.080 -1.408 -22.807 1.00 78.44 218 ASP A C 1
ATOM 1798 O O . ASP A 1 218 ? -0.099 -2.098 -23.085 1.00 78.44 218 ASP A O 1
ATOM 1802 N N . ALA A 1 219 ? -1.406 -0.326 -23.520 1.00 80.31 219 ALA A N 1
ATOM 1803 C CA . ALA A 1 219 ? -0.706 0.096 -24.729 1.00 80.31 219 ALA A CA 1
ATOM 1804 C C . ALA A 1 219 ? 0.771 0.468 -24.498 1.00 80.31 219 ALA A C 1
ATOM 1806 O O . ALA A 1 219 ? 1.539 0.518 -25.460 1.00 80.31 219 ALA A O 1
ATOM 1807 N N . ASN A 1 220 ? 1.176 0.750 -23.253 1.00 84.44 220 ASN A N 1
ATOM 1808 C CA . ASN A 1 220 ? 2.539 1.162 -22.917 1.00 84.44 220 ASN A CA 1
ATOM 1809 C C . ASN A 1 220 ? 3.256 0.234 -21.914 1.00 84.44 220 ASN A C 1
ATOM 1811 O O . ASN A 1 220 ? 4.395 0.502 -21.525 1.00 84.44 220 ASN A O 1
ATOM 1815 N N . ARG A 1 221 ? 2.635 -0.898 -21.554 1.00 81.38 221 ARG A N 1
ATOM 1816 C CA . ARG A 1 221 ? 3.128 -1.851 -20.547 1.00 81.38 221 ARG A CA 1
ATOM 1817 C C . ARG A 1 221 ? 4.487 -2.462 -20.886 1.00 81.38 221 ARG A C 1
ATOM 1819 O O . ARG A 1 221 ? 5.347 -2.574 -20.011 1.00 81.38 221 ARG A O 1
ATOM 1826 N N . ASP A 1 222 ? 4.671 -2.856 -22.142 1.00 83.94 222 ASP A N 1
ATOM 1827 C CA . ASP A 1 222 ? 5.899 -3.495 -22.633 1.00 83.94 222 ASP A CA 1
ATOM 1828 C C . ASP A 1 222 ? 6.836 -2.516 -23.357 1.00 83.94 222 ASP A C 1
ATOM 1830 O O . ASP A 1 222 ? 7.886 -2.917 -23.861 1.00 83.94 222 ASP A O 1
ATOM 1834 N N . VAL A 1 223 ? 6.481 -1.228 -23.399 1.00 89.69 223 VAL A N 1
ATOM 1835 C CA . VAL A 1 223 ? 7.294 -0.200 -24.053 1.00 89.69 223 VAL A CA 1
ATOM 1836 C C . VAL A 1 223 ? 8.578 -0.010 -23.265 1.00 89.69 223 VAL A C 1
ATOM 1838 O O . VAL A 1 223 ? 8.553 0.213 -22.056 1.00 89.69 223 VAL A O 1
ATOM 1841 N N . LEU A 1 224 ? 9.710 -0.101 -23.954 1.00 90.00 224 LEU A N 1
ATOM 1842 C CA . LEU A 1 224 ? 11.011 0.209 -23.378 1.00 90.00 224 LEU A CA 1
ATOM 1843 C C . LEU A 1 224 ? 11.201 1.723 -23.305 1.00 90.00 224 LEU A C 1
ATOM 1845 O O . LEU A 1 224 ? 10.696 2.458 -24.155 1.00 90.00 224 LEU A O 1
ATOM 1849 N N . LEU A 1 225 ? 11.957 2.192 -22.315 1.00 86.81 225 LEU A N 1
ATOM 1850 C CA . LEU A 1 225 ? 12.264 3.612 -22.180 1.00 86.81 225 LEU A CA 1
ATOM 1851 C C . LEU A 1 225 ? 12.945 4.164 -23.439 1.00 86.81 225 LEU A C 1
ATOM 1853 O O . LEU A 1 225 ? 12.598 5.262 -23.859 1.00 86.81 225 LEU A O 1
ATOM 1857 N N . GLU A 1 226 ? 13.813 3.393 -24.104 1.00 85.50 226 GLU A N 1
ATOM 1858 C CA . GLU A 1 226 ? 14.432 3.807 -25.376 1.00 85.50 226 GLU A CA 1
ATOM 1859 C C . GLU A 1 226 ? 13.415 4.105 -26.490 1.00 85.50 226 GLU A C 1
ATOM 1861 O O . GLU A 1 226 ? 13.606 5.028 -27.280 1.00 85.50 226 GLU A O 1
ATOM 1866 N N . GLU A 1 227 ? 12.313 3.352 -26.548 1.00 87.50 227 GLU A N 1
ATOM 1867 C CA . GLU A 1 227 ? 11.229 3.591 -27.504 1.00 87.50 227 GLU A CA 1
ATOM 1868 C C . GLU A 1 227 ? 10.342 4.753 -27.054 1.00 87.50 227 GLU A C 1
ATOM 1870 O O . GLU A 1 227 ? 9.863 5.522 -27.888 1.00 87.50 227 GLU A O 1
ATOM 1875 N N . PHE A 1 228 ? 10.153 4.914 -25.742 1.00 89.12 228 PHE A N 1
ATOM 1876 C CA . PHE A 1 228 ? 9.423 6.040 -25.168 1.00 89.12 228 PHE A CA 1
ATOM 1877 C C . PHE A 1 228 ? 10.101 7.380 -25.477 1.00 89.12 228 PHE A C 1
ATOM 1879 O O . PHE A 1 228 ? 9.416 8.312 -25.889 1.00 89.12 228 PHE A O 1
ATOM 1886 N N . PHE A 1 229 ? 11.430 7.474 -25.358 1.00 85.81 229 PHE A N 1
ATOM 1887 C CA . PHE A 1 229 ? 12.179 8.712 -25.621 1.00 85.81 229 PHE A CA 1
ATOM 1888 C C . PHE A 1 229 ? 12.033 9.231 -27.055 1.00 85.81 229 PHE A C 1
ATOM 1890 O O . PHE A 1 229 ? 12.128 10.437 -27.277 1.00 85.81 229 PHE A O 1
ATOM 1897 N N . LYS A 1 230 ? 11.785 8.348 -28.031 1.00 87.94 230 LYS A N 1
ATOM 1898 C CA . LYS A 1 230 ? 11.612 8.747 -29.437 1.00 87.94 230 LYS A CA 1
ATOM 1899 C C . LYS A 1 230 ? 10.337 9.5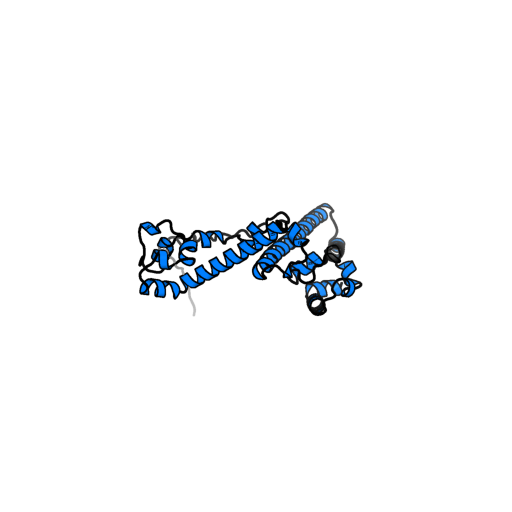56 -29.654 1.00 87.94 230 LYS A C 1
ATOM 1901 O O . LYS A 1 230 ? 10.337 10.484 -30.456 1.00 87.94 230 LYS A O 1
ATOM 1906 N N . ASP A 1 231 ? 9.260 9.186 -28.965 1.00 88.38 231 ASP A N 1
ATOM 1907 C CA . ASP A 1 231 ? 7.977 9.885 -29.041 1.00 88.38 231 ASP A CA 1
ATOM 1908 C C . ASP A 1 231 ? 7.159 9.694 -27.748 1.00 88.38 231 ASP A C 1
ATOM 1910 O O . ASP A 1 231 ? 6.265 8.843 -27.685 1.00 88.38 231 ASP A O 1
ATOM 1914 N N . PRO A 1 232 ? 7.434 10.487 -26.694 1.00 88.50 232 PRO A N 1
ATOM 1915 C CA . PRO A 1 232 ? 6.763 10.331 -25.404 1.00 88.50 232 PRO A CA 1
ATOM 1916 C C . PRO A 1 232 ? 5.241 10.525 -25.471 1.00 88.50 232 PRO A C 1
ATOM 1918 O O . PRO A 1 232 ? 4.485 9.849 -24.768 1.00 88.50 232 PRO A O 1
ATOM 1921 N N . LYS A 1 233 ? 4.776 11.424 -26.350 1.00 89.19 233 LYS A N 1
ATOM 1922 C CA . LYS A 1 233 ? 3.353 11.774 -26.499 1.00 89.19 233 LYS A CA 1
ATOM 1923 C C . LYS A 1 233 ? 2.526 10.626 -27.071 1.00 89.19 233 LYS A C 1
ATOM 1925 O O . LYS A 1 233 ? 1.330 10.552 -26.806 1.00 89.19 233 LYS A O 1
ATOM 1930 N N . LYS A 1 234 ? 3.159 9.713 -27.812 1.00 89.69 234 LYS A N 1
ATOM 1931 C CA . LYS A 1 234 ? 2.519 8.492 -28.312 1.00 89.69 234 LYS A CA 1
ATOM 1932 C C . LYS A 1 234 ? 2.068 7.563 -27.186 1.00 89.69 234 LYS A C 1
ATOM 1934 O O . LYS A 1 234 ? 1.062 6.876 -27.333 1.00 89.69 234 LYS A O 1
ATOM 1939 N N . TYR A 1 235 ? 2.813 7.522 -26.082 1.00 87.81 235 TYR A N 1
ATOM 1940 C CA . TYR A 1 235 ? 2.598 6.552 -25.005 1.00 87.81 235 TYR A CA 1
ATOM 1941 C C . TYR A 1 235 ? 1.963 7.159 -23.752 1.00 87.81 235 TYR A C 1
ATOM 1943 O O . TYR A 1 235 ? 1.350 6.427 -22.976 1.00 87.81 235 TYR A O 1
ATOM 1951 N N . ILE A 1 236 ? 2.092 8.475 -23.553 1.00 88.12 236 ILE A N 1
ATOM 1952 C CA . ILE A 1 236 ? 1.482 9.221 -22.448 1.00 88.12 236 ILE A CA 1
ATOM 1953 C C . ILE A 1 236 ? 0.725 10.417 -23.029 1.00 88.12 236 ILE A C 1
ATOM 1955 O O . ILE A 1 236 ? 1.320 11.406 -23.454 1.00 88.12 236 ILE A O 1
ATOM 1959 N N . CYS A 1 237 ? -0.604 10.314 -23.043 1.00 85.06 237 CYS A N 1
ATOM 1960 C CA . CYS A 1 237 ? -1.488 11.377 -23.530 1.00 85.06 237 CYS A CA 1
ATOM 1961 C C . CYS A 1 237 ? -1.755 12.461 -22.473 1.00 85.06 237 CYS A C 1
ATOM 1963 O O . CYS A 1 237 ? -2.086 13.594 -22.817 1.00 85.06 237 CYS A O 1
ATOM 1965 N N . ASP A 1 238 ? -1.628 12.118 -21.188 1.00 88.19 238 ASP A N 1
ATOM 1966 C CA . ASP A 1 238 ? -1.825 13.057 -20.087 1.00 88.19 238 ASP A CA 1
ATOM 1967 C C . ASP A 1 238 ? -0.638 14.029 -20.009 1.00 88.19 238 ASP A C 1
ATOM 1969 O O . ASP A 1 238 ? 0.489 13.649 -19.680 1.00 88.19 238 ASP A O 1
ATOM 1973 N N . ALA A 1 239 ? -0.899 15.299 -20.319 1.00 89.12 239 ALA A N 1
ATOM 1974 C CA . ALA A 1 239 ? 0.122 16.340 -20.324 1.00 89.12 239 ALA A CA 1
ATOM 1975 C C . ALA A 1 239 ? 0.698 16.622 -18.924 1.00 89.12 239 ALA A C 1
ATOM 1977 O O . ALA A 1 239 ? 1.868 16.979 -18.814 1.00 89.12 239 ALA A O 1
ATOM 1978 N N . GLY A 1 240 ? -0.093 16.456 -17.860 1.00 90.25 240 GLY A N 1
ATOM 1979 C CA . GLY A 1 240 ? 0.365 16.616 -16.480 1.00 90.25 240 GLY A CA 1
ATOM 1980 C C . GLY A 1 240 ? 1.354 15.520 -16.097 1.00 90.25 240 GLY A C 1
ATOM 1981 O O . GLY A 1 240 ? 2.468 15.820 -15.672 1.00 90.25 240 GLY A O 1
ATOM 1982 N N . VAL A 1 241 ? 0.993 14.259 -16.356 1.00 88.75 241 VAL A N 1
ATOM 1983 C CA . VAL A 1 241 ? 1.885 13.108 -16.144 1.00 88.75 241 VAL A CA 1
ATOM 1984 C C . VAL A 1 241 ? 3.158 13.259 -16.972 1.00 88.75 241 VAL A C 1
ATOM 1986 O O . VAL A 1 241 ? 4.250 13.068 -16.447 1.00 88.75 241 VAL A O 1
ATOM 1989 N N . LEU A 1 242 ? 3.048 13.654 -18.243 1.00 90.81 242 LEU A N 1
ATOM 1990 C CA . LEU A 1 242 ? 4.214 13.834 -19.105 1.00 90.81 242 LEU A CA 1
ATOM 1991 C C . LEU A 1 242 ? 5.167 14.925 -18.587 1.00 90.81 242 LEU A C 1
ATOM 1993 O O . LEU A 1 242 ? 6.382 14.726 -18.593 1.00 90.81 242 LEU A O 1
ATOM 1997 N N . ASN A 1 243 ? 4.634 16.042 -18.086 1.00 89.75 243 ASN A N 1
ATOM 1998 C CA . ASN A 1 243 ? 5.440 17.101 -17.475 1.00 89.75 243 ASN A CA 1
ATOM 1999 C C . ASN A 1 243 ? 6.155 16.618 -16.203 1.00 89.75 243 ASN A C 1
ATOM 2001 O O . ASN A 1 243 ? 7.320 16.949 -15.991 1.00 89.75 243 ASN A O 1
ATOM 2005 N N . GLU A 1 244 ? 5.489 15.818 -15.365 1.00 89.88 244 GLU A N 1
ATOM 2006 C CA . GLU A 1 244 ? 6.103 15.227 -14.169 1.00 89.88 244 GLU A CA 1
ATOM 2007 C C . GLU A 1 244 ? 7.213 14.227 -14.527 1.00 89.88 244 GLU A C 1
ATOM 2009 O O . GLU A 1 244 ? 8.283 14.260 -13.914 1.00 89.88 244 GLU A O 1
ATOM 2014 N N . ILE A 1 245 ? 7.006 13.395 -15.560 1.00 88.50 245 ILE A N 1
ATOM 2015 C CA . ILE A 1 245 ? 8.047 12.510 -16.109 1.00 88.50 245 ILE A CA 1
ATOM 2016 C C . ILE A 1 245 ? 9.271 13.341 -16.496 1.00 88.50 245 ILE A C 1
ATOM 2018 O O . ILE A 1 245 ? 10.370 13.065 -16.027 1.00 88.50 245 ILE A O 1
ATOM 2022 N N . GLN A 1 246 ? 9.080 14.386 -17.302 1.00 86.50 246 GLN A N 1
ATOM 2023 C CA . GLN A 1 246 ? 10.168 15.241 -17.788 1.00 86.50 246 GLN A CA 1
ATOM 2024 C C . GLN A 1 246 ? 10.857 16.032 -16.665 1.00 86.50 246 GLN A C 1
ATOM 2026 O O . GLN A 1 246 ? 12.038 16.378 -16.761 1.00 86.50 246 GLN A O 1
ATOM 2031 N N . ALA A 1 247 ? 10.143 16.303 -15.572 1.00 88.00 247 ALA A N 1
ATOM 2032 C CA . ALA A 1 247 ? 10.700 16.950 -14.396 1.00 88.00 247 ALA A CA 1
ATOM 2033 C C . ALA A 1 247 ? 11.561 16.008 -13.535 1.00 88.00 247 ALA A C 1
ATOM 2035 O O . ALA A 1 247 ? 12.451 16.519 -12.845 1.00 88.00 247 ALA A O 1
ATOM 2036 N N . SER A 1 248 ? 11.347 14.684 -13.590 1.00 84.19 248 SER A N 1
ATOM 2037 C CA . SER A 1 248 ? 12.092 13.696 -12.794 1.00 84.19 248 SER A CA 1
ATOM 2038 C C . SER A 1 248 ? 13.597 13.763 -13.066 1.00 84.19 248 SER A C 1
ATOM 2040 O O . SER A 1 248 ? 14.059 13.752 -14.211 1.00 84.19 248 SER A O 1
ATOM 2042 N N . ASP A 1 249 ? 14.386 13.765 -11.990 1.00 79.31 249 ASP A N 1
ATOM 2043 C CA . ASP A 1 249 ? 15.847 13.723 -12.072 1.00 79.31 249 ASP A CA 1
ATOM 2044 C C . ASP A 1 249 ? 16.337 12.470 -12.794 1.00 79.31 249 ASP A C 1
ATOM 2046 O O . ASP A 1 249 ? 17.318 12.533 -13.537 1.00 79.31 249 ASP A O 1
ATOM 2050 N N . ARG A 1 250 ? 15.641 11.336 -12.637 1.00 75.31 250 ARG A N 1
ATOM 2051 C CA . ARG A 1 250 ? 15.984 10.119 -13.375 1.00 75.31 250 ARG A CA 1
ATOM 2052 C C . ARG A 1 250 ? 15.747 10.290 -14.860 1.00 75.31 250 ARG A C 1
ATOM 2054 O O . ARG A 1 250 ? 16.616 9.909 -15.635 1.00 75.31 250 ARG A O 1
ATOM 2061 N N . TYR A 1 251 ? 14.618 10.874 -15.254 1.00 78.81 251 TYR A N 1
ATOM 2062 C CA . TYR A 1 251 ? 14.347 11.150 -16.663 1.00 78.81 251 TYR A CA 1
ATOM 2063 C C . TYR A 1 251 ? 15.418 12.062 -17.263 1.00 78.81 251 TYR A C 1
ATOM 2065 O O . TYR A 1 251 ? 16.009 11.722 -18.281 1.00 78.81 251 TYR A O 1
ATOM 2073 N N . LYS A 1 252 ? 15.774 13.152 -16.575 1.00 79.81 252 LYS A N 1
ATOM 2074 C CA . LYS A 1 252 ? 16.837 14.076 -17.009 1.00 79.81 252 LYS A CA 1
ATOM 2075 C C . LYS A 1 252 ? 18.215 13.424 -17.081 1.00 79.81 252 LYS A C 1
ATOM 2077 O O . LYS A 1 252 ? 19.008 13.766 -17.954 1.00 79.81 252 LYS A O 1
ATOM 2082 N N . MET A 1 253 ? 18.534 12.515 -16.158 1.00 71.12 253 MET A N 1
ATOM 2083 C CA . MET A 1 253 ? 19.776 11.741 -16.227 1.00 71.12 253 MET A CA 1
ATOM 2084 C C . MET A 1 253 ? 19.795 10.815 -17.440 1.00 71.12 253 MET A C 1
ATOM 2086 O O . MET A 1 253 ? 20.869 10.585 -17.974 1.00 71.12 253 MET A O 1
ATOM 2090 N N . MET A 1 254 ? 18.642 10.302 -17.870 1.00 70.12 254 MET A N 1
ATOM 2091 C CA . MET A 1 254 ? 18.520 9.431 -19.040 1.00 70.12 254 MET A CA 1
ATOM 2092 C C . MET A 1 254 ? 18.521 10.214 -20.358 1.00 70.12 254 MET A C 1
ATOM 2094 O O . MET A 1 254 ? 19.191 9.805 -21.293 1.00 70.12 254 MET A O 1
ATOM 2098 N N . GLU A 1 255 ? 17.841 11.362 -20.419 1.00 66.94 255 GLU A N 1
ATOM 2099 C CA . GLU A 1 255 ? 17.732 12.203 -21.624 1.00 66.94 255 GLU A CA 1
ATOM 2100 C C . GLU A 1 255 ? 19.060 12.875 -22.019 1.00 66.94 255 GLU A C 1
ATOM 2102 O O . GLU A 1 255 ? 19.296 13.168 -23.187 1.00 66.94 255 GLU A O 1
ATOM 2107 N N . ARG A 1 256 ? 19.948 13.130 -21.051 1.00 61.38 256 ARG A N 1
ATOM 2108 C CA . ARG A 1 256 ? 21.258 13.770 -21.281 1.00 61.38 256 ARG A CA 1
ATOM 2109 C C . ARG A 1 256 ? 22.363 12.801 -21.738 1.00 61.38 256 ARG A C 1
ATOM 2111 O O . ARG A 1 256 ? 23.512 13.237 -21.847 1.00 61.38 256 ARG A O 1
ATOM 2118 N N . LEU A 1 257 ? 22.065 11.510 -21.910 1.00 52.62 257 LEU A N 1
ATOM 2119 C CA . LEU A 1 257 ? 23.043 10.437 -22.173 1.00 52.62 257 LEU A CA 1
ATOM 2120 C C . LEU A 1 257 ? 23.104 9.993 -23.635 1.00 52.62 257 LEU A C 1
ATOM 2122 O O . LEU A 1 257 ? 24.174 9.415 -23.973 1.00 52.62 257 LEU A O 1
#

pLDDT: mean 80.09, std 18.39, range [32.25, 96.69]

Foldseek 3Di:
DDDDDDDDDDDDDDDDPPDPPPPPPPPPPPPPDPAAQFDWLLCLLCPPLVVLFAAFPQNVCVVPVVSPLPDPVSRRPTLLNCLVPVCVRHVPPVVSVVLCPDPVNVVSNVSSVSNVLLVVLSVVCVVVVNTGLNSVLQDQVLVVGDPSSLLSSLVSNLVNVVVVVVVVVVVVVVVVVVVVDDPVRVVVCCVVVVLVVQQQDQPSSVCSNQPSSPLDDNQRSRPGVVNCVVPVCVRGVDPVSVVSCCVDPVSVVNNVD

InterPro domains:
  IPR006518 Trypanosome RHS [TIGR01631] (21-168)
  IPR056000 Domain of unknown function DUF7578 [PF24466] (51-112)
  IPR056000 Domain of unknown function DUF7578 [PF24466] (197-256)

Sequence (257 aa):
MLHRTGVVMAPRRGSGDGSDAATRRGVEETRQPQWTLESRLDEVLLKGKERITNMRLNDFLRNYFDGRGVEEFNENVYMKEFLSSPNEFIQDEVLLSTIKASPSYQELRKKCDEFYMLLEASNKLKKGYIVTLREWRDFERKDTVISLARAQINTAHSYVLREERRKAEERERQERQELGIDVSTRIKYAVFKGRVRVDKMRLNDFLTMELDGRGALDANRDVLLEEFFKDPKKYICDAGVLNEIQASDRYKMMERL